Protein AF-A0A7X7JH40-F1 (afdb_monomer_lite)

Sequence (195 aa):
MSEQATVTATEQPGKPDRGHLIGRGGVWLAKASAVLVAIALGAFVLGWIIEKFWVILLPVVLAIVVSTVLWPPTRVMRKVGVPAAAAALLSLILFISIFAGVIALIVPAIVSQAPELANKATEGINQVQDWLKGPPINLQDEQIENGIDTIINKVQESASTIASGVFTGVSTAGSLLVTMGLVLVLTFFFIKDGP

Radius of gyration: 39.06 Å; chains: 1; bounding box: 133×43×78 Å

Structure (mmCIF, N/CA/C/O backbone):
data_AF-A0A7X7JH40-F1
#
_entry.id   AF-A0A7X7JH40-F1
#
loop_
_atom_site.group_PDB
_atom_site.id
_atom_site.type_symbol
_atom_site.label_atom_id
_atom_site.label_alt_id
_atom_site.label_comp_id
_atom_site.label_asym_id
_atom_site.label_entity_id
_atom_site.label_seq_id
_atom_site.pdbx_PDB_ins_code
_atom_site.Cartn_x
_atom_site.Cartn_y
_atom_site.Cartn_z
_atom_site.occupancy
_atom_site.B_iso_or_equiv
_atom_site.auth_seq_id
_atom_site.auth_comp_id
_atom_site.auth_asym_id
_atom_site.auth_atom_id
_atom_site.pdbx_PDB_model_num
ATOM 1 N N . MET A 1 1 ? 103.142 -31.925 19.120 1.00 47.97 1 MET A N 1
ATOM 2 C CA . MET A 1 1 ? 103.453 -30.771 19.993 1.00 47.97 1 MET A CA 1
ATOM 3 C C . MET A 1 1 ? 102.750 -29.582 19.356 1.00 47.97 1 MET A C 1
ATOM 5 O O . MET A 1 1 ? 103.060 -29.299 18.214 1.00 47.97 1 MET A O 1
ATOM 9 N N . SER A 1 2 ? 101.726 -28.948 19.908 1.00 47.72 2 SER A N 1
ATOM 10 C CA . SER A 1 2 ? 101.328 -28.826 21.306 1.00 47.72 2 SER A CA 1
ATOM 11 C C . SER A 1 2 ? 99.860 -28.412 21.331 1.00 47.72 2 SER A C 1
ATOM 13 O O . SER A 1 2 ? 99.454 -27.516 20.598 1.00 47.72 2 SER A O 1
ATOM 15 N N . GLU A 1 3 ? 99.096 -29.076 22.181 1.00 53.34 3 GLU A N 1
ATOM 16 C CA . GLU A 1 3 ? 97.779 -28.667 22.651 1.00 53.34 3 GLU A CA 1
ATOM 17 C C . GLU A 1 3 ? 97.886 -27.256 23.262 1.00 53.34 3 GLU A C 1
ATOM 19 O O . GLU A 1 3 ? 98.687 -27.039 24.173 1.00 53.34 3 GLU A O 1
ATOM 24 N N . GLN A 1 4 ? 97.124 -26.284 22.758 1.00 56.22 4 GLN A N 1
ATOM 25 C CA . GLN A 1 4 ? 96.866 -25.037 23.477 1.00 56.22 4 GLN A CA 1
ATOM 26 C C . GLN A 1 4 ? 95.360 -24.846 23.591 1.00 56.22 4 GLN A C 1
ATOM 28 O O . GLN A 1 4 ? 94.645 -24.702 22.602 1.00 56.22 4 GLN A O 1
ATOM 33 N N . ALA A 1 5 ? 94.917 -24.918 24.842 1.00 57.09 5 ALA A N 1
ATOM 34 C CA . ALA A 1 5 ? 93.550 -24.824 25.298 1.00 57.09 5 ALA A CA 1
ATOM 35 C C . ALA A 1 5 ? 92.867 -23.546 24.794 1.00 57.09 5 ALA A C 1
ATOM 37 O O . ALA A 1 5 ? 93.215 -22.429 25.180 1.00 57.09 5 ALA A O 1
ATOM 38 N N . THR A 1 6 ? 91.847 -23.726 23.962 1.00 55.38 6 THR A N 1
ATOM 39 C CA . THR A 1 6 ? 90.828 -22.722 23.679 1.00 55.38 6 THR A CA 1
ATOM 40 C C . THR A 1 6 ? 90.005 -22.507 24.944 1.00 55.38 6 THR A C 1
ATOM 42 O O . THR A 1 6 ? 89.150 -23.312 25.306 1.00 55.38 6 THR A O 1
ATOM 45 N N . VAL A 1 7 ? 90.280 -21.406 25.638 1.00 58.72 7 VAL A N 1
ATOM 46 C CA . VAL A 1 7 ? 89.425 -20.897 26.710 1.00 58.72 7 VAL A CA 1
ATOM 47 C C . VAL A 1 7 ? 88.087 -20.500 26.084 1.00 58.72 7 VAL A C 1
ATOM 49 O O . VAL A 1 7 ? 87.981 -19.505 25.372 1.00 58.72 7 VAL A O 1
ATOM 52 N N . THR A 1 8 ? 87.062 -21.311 26.329 1.00 54.81 8 THR A N 1
ATOM 53 C CA . THR A 1 8 ? 85.649 -21.009 26.082 1.00 54.81 8 THR A CA 1
ATOM 54 C C . THR A 1 8 ? 85.231 -19.776 26.883 1.00 54.81 8 THR A C 1
ATOM 56 O O . THR A 1 8 ? 84.957 -19.870 28.078 1.00 54.81 8 THR A O 1
ATOM 59 N N . ALA A 1 9 ? 85.150 -18.620 26.225 1.00 60.94 9 ALA A N 1
ATOM 60 C CA . ALA A 1 9 ? 84.328 -17.510 26.687 1.00 60.94 9 ALA A CA 1
ATOM 61 C C . ALA A 1 9 ? 82.924 -17.698 26.097 1.00 60.94 9 ALA A C 1
ATOM 63 O O . ALA A 1 9 ? 82.677 -17.422 24.926 1.00 60.94 9 ALA A O 1
ATOM 64 N N . THR A 1 10 ? 82.012 -18.239 26.898 1.00 52.44 10 THR A N 1
ATOM 65 C CA . THR A 1 10 ? 80.598 -18.371 26.541 1.00 52.44 10 THR A CA 1
ATOM 66 C C . THR A 1 10 ? 79.960 -16.978 26.541 1.00 52.44 10 THR A C 1
ATOM 68 O O . THR A 1 10 ? 79.543 -16.493 27.592 1.00 52.44 10 THR A O 1
ATOM 71 N N . GLU A 1 11 ? 79.887 -16.313 25.384 1.00 60.16 11 GLU A N 1
ATOM 72 C CA . GLU A 1 11 ? 78.983 -15.172 25.195 1.00 60.16 11 GLU A CA 1
ATOM 73 C C . GLU A 1 11 ? 77.546 -15.664 25.403 1.00 60.16 11 GLU A C 1
ATOM 75 O O . GLU A 1 11 ? 77.006 -16.450 24.622 1.00 60.16 11 GLU A O 1
ATOM 80 N N . GLN A 1 12 ? 76.931 -15.246 26.509 1.00 61.78 12 GLN A N 1
ATOM 81 C CA . GLN A 1 12 ? 75.523 -15.517 26.759 1.00 61.78 12 GLN A CA 1
ATOM 82 C C . GLN A 1 12 ? 74.682 -14.740 25.737 1.00 61.78 12 GLN A C 1
ATOM 84 O O . GLN A 1 12 ? 74.836 -13.520 25.640 1.00 61.78 12 GLN A O 1
ATOM 89 N N . PRO A 1 13 ? 73.769 -15.394 24.995 1.00 59.91 13 PRO A N 1
ATOM 90 C CA . PRO A 1 13 ? 72.930 -14.695 24.038 1.00 59.91 13 PRO A CA 1
ATOM 91 C C . PRO A 1 13 ? 72.020 -13.721 24.792 1.00 59.91 13 PRO A C 1
ATOM 93 O O . PRO A 1 13 ? 71.230 -14.117 25.655 1.00 59.91 13 PRO A O 1
ATOM 96 N N . GLY A 1 14 ? 72.164 -12.430 24.478 1.00 64.94 14 GLY A N 1
ATOM 97 C CA . GLY A 1 14 ? 71.354 -11.352 25.033 1.00 64.94 14 GLY A CA 1
ATOM 98 C C . GLY A 1 14 ? 69.865 -11.656 24.881 1.00 64.94 14 GLY A C 1
ATOM 99 O O . GLY A 1 14 ? 69.393 -12.030 23.806 1.00 64.94 14 GLY A O 1
ATOM 100 N N . LYS A 1 15 ? 69.128 -11.530 25.989 1.00 66.38 15 LYS A N 1
ATOM 101 C CA . LYS A 1 15 ? 67.681 -11.772 26.063 1.00 66.38 15 LYS A CA 1
ATOM 102 C C . LYS A 1 15 ? 66.970 -11.011 24.929 1.00 66.38 15 LYS A C 1
ATOM 104 O O . LYS A 1 15 ? 67.211 -9.812 24.801 1.00 66.38 15 LYS A O 1
ATOM 109 N N . PRO A 1 16 ? 66.078 -11.656 24.154 1.00 66.12 16 PRO A N 1
ATOM 110 C CA . PRO A 1 16 ? 65.343 -10.988 23.086 1.00 66.12 16 PRO A CA 1
ATOM 111 C C . PRO A 1 16 ? 64.615 -9.747 23.611 1.00 66.12 16 PRO A C 1
ATOM 113 O O . PRO A 1 16 ? 63.878 -9.830 24.601 1.00 66.12 16 PRO A O 1
ATOM 116 N N . ASP A 1 17 ? 64.838 -8.613 22.947 1.00 68.88 17 ASP A N 1
ATOM 117 C CA . ASP A 1 17 ? 64.231 -7.331 23.287 1.00 68.88 17 ASP A CA 1
ATOM 118 C C . ASP A 1 17 ? 62.706 -7.408 23.125 1.00 68.88 17 ASP A C 1
ATOM 120 O O . ASP A 1 17 ? 62.151 -7.602 22.038 1.00 68.88 17 ASP A O 1
ATOM 124 N N . ARG A 1 18 ? 62.018 -7.293 24.260 1.00 64.50 18 ARG A N 1
ATOM 125 C CA . ARG A 1 18 ? 60.566 -7.449 24.383 1.00 64.50 18 ARG A CA 1
ATOM 126 C C . ARG A 1 18 ? 59.810 -6.257 23.790 1.00 64.50 18 ARG A C 1
ATOM 128 O O . ARG A 1 18 ? 58.614 -6.385 23.521 1.00 64.50 18 ARG A O 1
ATOM 135 N N . GLY A 1 19 ? 60.492 -5.135 23.537 1.00 64.12 19 GLY A N 1
ATOM 136 C CA . GLY A 1 19 ? 59.897 -3.927 22.960 1.00 64.12 19 GLY A CA 1
ATOM 137 C C . GLY A 1 19 ? 59.370 -4.122 21.535 1.00 64.12 19 GLY A C 1
ATOM 138 O O . GLY A 1 19 ? 58.316 -3.591 21.182 1.00 64.12 19 GLY A O 1
ATOM 139 N N . HIS A 1 20 ? 60.025 -4.960 20.728 1.00 60.47 20 HIS A N 1
ATOM 140 C CA . HIS A 1 20 ? 59.620 -5.179 19.335 1.00 60.47 20 HIS A CA 1
ATOM 141 C C . HIS A 1 20 ? 58.367 -6.068 19.191 1.00 60.47 20 HIS A C 1
ATOM 143 O O . HIS A 1 20 ? 57.646 -5.988 18.193 1.00 60.47 20 HIS A O 1
ATOM 149 N N . LEU A 1 21 ? 58.057 -6.877 20.211 1.00 58.44 21 LEU A N 1
ATOM 150 C CA . LEU A 1 21 ? 56.870 -7.740 20.234 1.00 58.44 21 LEU A CA 1
ATOM 151 C C . LEU A 1 21 ? 55.579 -6.944 20.490 1.00 58.44 21 LEU A C 1
ATOM 153 O O . LEU A 1 21 ? 54.529 -7.299 19.958 1.00 58.44 21 LEU A O 1
ATOM 157 N N . ILE A 1 22 ? 55.660 -5.834 21.232 1.00 63.25 22 ILE A N 1
ATOM 158 C CA . ILE A 1 22 ? 54.499 -4.985 21.547 1.00 63.25 22 ILE A CA 1
ATOM 159 C C . ILE A 1 22 ? 54.113 -4.110 20.341 1.00 63.25 22 ILE A C 1
ATOM 161 O O . ILE A 1 22 ? 52.930 -3.972 20.027 1.00 63.25 22 ILE A O 1
ATOM 165 N N . GLY A 1 23 ? 55.094 -3.597 19.587 1.00 61.53 23 GLY A N 1
ATOM 166 C CA . GLY A 1 23 ? 54.837 -2.776 18.394 1.00 61.53 23 GLY A CA 1
ATOM 167 C C . GLY A 1 23 ? 54.145 -3.531 17.250 1.00 61.53 23 GLY A C 1
ATOM 168 O O . GLY A 1 23 ? 53.329 -2.961 16.525 1.00 61.53 23 GLY A O 1
ATOM 169 N N . ARG A 1 24 ? 54.410 -4.837 17.104 1.00 61.50 24 ARG A N 1
ATOM 170 C CA . ARG A 1 24 ? 53.847 -5.656 16.015 1.00 61.50 24 ARG A CA 1
ATOM 171 C C . ARG A 1 24 ? 52.365 -5.992 16.222 1.00 61.50 24 ARG A C 1
ATOM 173 O O . ARG A 1 24 ? 51.629 -6.100 15.242 1.00 61.50 24 ARG A O 1
ATOM 180 N N . GLY A 1 25 ? 51.918 -6.097 17.478 1.00 63.25 25 GLY A N 1
ATOM 181 C CA . GLY A 1 25 ? 50.509 -6.327 17.821 1.00 63.25 25 GLY A CA 1
ATOM 182 C C . GLY A 1 25 ? 49.605 -5.148 17.450 1.00 63.25 25 GLY A C 1
ATOM 183 O O . GLY A 1 25 ? 48.530 -5.349 16.885 1.00 63.25 25 GLY A O 1
ATOM 184 N N . GLY A 1 26 ? 50.071 -3.914 17.677 1.00 67.44 26 GLY A N 1
ATOM 185 C CA . GLY A 1 26 ? 49.312 -2.696 17.366 1.00 67.44 26 GLY A CA 1
ATOM 186 C C . GLY A 1 26 ? 49.047 -2.504 15.869 1.00 67.44 26 GLY A C 1
ATOM 187 O O . GLY A 1 26 ? 47.928 -2.187 15.471 1.00 67.44 26 GLY A O 1
ATOM 188 N N . VAL A 1 27 ? 50.043 -2.773 15.019 1.00 68.69 27 VAL A N 1
ATOM 189 C CA . VAL A 1 27 ? 49.896 -2.651 13.555 1.00 68.69 27 VAL A CA 1
ATOM 190 C C . VAL A 1 27 ? 48.980 -3.741 12.985 1.00 68.69 27 VAL A C 1
ATOM 192 O O . VAL A 1 27 ? 48.249 -3.498 12.024 1.00 68.69 27 VAL A O 1
ATOM 195 N N . TRP A 1 28 ? 48.965 -4.934 13.588 1.00 64.44 28 TRP A N 1
ATOM 196 C CA . TRP A 1 28 ? 48.064 -6.014 13.175 1.00 64.44 28 TRP A CA 1
ATOM 197 C C . TRP A 1 28 ? 46.603 -5.709 13.528 1.00 64.44 28 TRP A C 1
ATOM 199 O O . TRP A 1 28 ? 45.727 -5.879 12.682 1.00 64.44 28 TRP A O 1
ATOM 209 N N . LEU A 1 29 ? 46.353 -5.161 14.721 1.00 70.62 29 LEU A N 1
ATOM 210 C CA . LEU A 1 29 ? 45.034 -4.666 15.134 1.00 70.62 29 LEU A CA 1
ATOM 211 C C . LEU A 1 29 ? 44.543 -3.522 14.237 1.00 70.62 29 LEU A C 1
ATOM 213 O O . LEU A 1 29 ? 43.390 -3.540 13.814 1.00 70.62 29 LEU A O 1
ATOM 217 N N . ALA A 1 30 ? 45.419 -2.573 13.888 1.00 71.19 30 ALA A N 1
ATOM 218 C CA . ALA A 1 30 ? 45.085 -1.469 12.986 1.00 71.19 30 ALA A CA 1
ATOM 219 C C . ALA A 1 30 ? 44.757 -1.948 11.559 1.00 71.19 30 ALA A C 1
ATOM 221 O O . ALA A 1 30 ? 43.857 -1.425 10.904 1.00 71.19 30 ALA A O 1
ATOM 222 N N . LYS A 1 31 ? 45.460 -2.973 11.066 1.00 76.38 31 LYS A N 1
ATOM 223 C CA . LYS A 1 31 ? 45.170 -3.565 9.754 1.00 76.38 31 LYS A CA 1
ATOM 224 C C . LYS A 1 31 ? 43.879 -4.389 9.779 1.00 76.38 31 LYS A C 1
ATOM 226 O O . LYS A 1 31 ? 43.098 -4.315 8.834 1.00 76.38 31 LYS A O 1
ATOM 231 N N . ALA A 1 32 ? 43.635 -5.137 10.854 1.00 77.25 32 ALA A N 1
ATOM 232 C CA . ALA A 1 32 ? 42.398 -5.891 11.041 1.00 77.25 32 ALA A CA 1
ATOM 233 C C . ALA A 1 32 ? 41.176 -4.962 11.139 1.00 77.25 32 ALA A C 1
ATOM 235 O O . ALA A 1 32 ? 40.165 -5.221 10.487 1.00 77.25 32 ALA A O 1
ATOM 236 N N . SER A 1 33 ? 41.277 -3.847 11.871 1.00 77.88 33 SER A N 1
ATOM 237 C CA . SER A 1 33 ? 40.199 -2.856 11.949 1.00 77.88 33 SER A CA 1
ATOM 238 C C . SER A 1 33 ? 39.943 -2.179 10.600 1.00 77.88 33 SER A C 1
ATOM 240 O O . SER A 1 33 ? 38.787 -2.052 10.206 1.00 77.88 33 SER A O 1
ATOM 242 N N . ALA A 1 34 ? 40.986 -1.835 9.836 1.00 82.75 34 ALA A N 1
ATOM 243 C CA . ALA A 1 34 ? 40.832 -1.273 8.491 1.00 82.75 34 ALA A CA 1
ATOM 244 C C . ALA A 1 34 ? 40.121 -2.237 7.518 1.00 82.75 34 ALA A C 1
ATOM 246 O O . ALA A 1 34 ? 39.263 -1.811 6.746 1.00 82.75 34 ALA A O 1
ATOM 247 N N . VAL A 1 35 ? 40.430 -3.538 7.577 1.00 86.12 35 VAL A N 1
ATOM 248 C CA . VAL A 1 35 ? 39.752 -4.563 6.760 1.00 86.12 35 VAL A CA 1
ATOM 249 C C . VAL A 1 35 ? 38.286 -4.719 7.168 1.00 86.12 35 VAL A C 1
ATOM 251 O O . VAL A 1 35 ? 37.421 -4.768 6.296 1.00 86.12 35 VAL A O 1
ATOM 254 N N . LEU A 1 36 ? 37.982 -4.746 8.470 1.00 87.69 36 LEU A N 1
ATOM 255 C CA . LEU A 1 36 ? 36.598 -4.807 8.950 1.00 87.69 36 LEU A CA 1
ATOM 256 C C . LEU A 1 36 ? 35.789 -3.578 8.525 1.00 87.69 36 LEU A C 1
ATOM 258 O O . LEU A 1 36 ? 34.653 -3.729 8.085 1.00 87.69 36 LEU A O 1
ATOM 262 N N . VAL A 1 37 ? 36.377 -2.381 8.591 1.00 89.94 37 VAL A N 1
ATOM 263 C CA . VAL A 1 37 ? 35.734 -1.147 8.115 1.00 89.94 37 VAL A CA 1
ATOM 264 C C . VAL A 1 37 ? 35.481 -1.209 6.610 1.00 89.94 37 VAL A C 1
ATOM 266 O O . VAL A 1 37 ? 34.389 -0.856 6.175 1.00 89.94 37 VAL A O 1
ATOM 269 N N . ALA A 1 38 ? 36.431 -1.705 5.812 1.00 90.81 38 ALA A N 1
ATOM 270 C CA . ALA A 1 38 ? 36.246 -1.864 4.369 1.00 90.81 38 ALA A CA 1
ATOM 271 C C . ALA A 1 38 ? 35.134 -2.873 4.026 1.00 90.81 38 ALA A C 1
ATOM 273 O O . ALA A 1 38 ? 34.322 -2.610 3.139 1.00 90.81 38 ALA A O 1
ATOM 274 N N . ILE A 1 39 ? 35.054 -3.995 4.750 1.00 91.50 39 ILE A N 1
ATOM 275 C CA . ILE A 1 39 ? 33.971 -4.978 4.593 1.00 91.50 39 ILE A CA 1
ATOM 276 C C . ILE A 1 39 ? 32.630 -4.370 5.010 1.00 91.50 39 ILE A C 1
ATOM 278 O O . ILE A 1 39 ? 31.651 -4.530 4.288 1.00 91.50 39 ILE A O 1
ATOM 282 N N . ALA A 1 40 ? 32.576 -3.644 6.130 1.00 91.38 40 ALA A N 1
ATOM 283 C CA . ALA A 1 40 ? 31.363 -2.971 6.589 1.00 91.38 40 ALA A CA 1
ATOM 284 C C . ALA A 1 40 ? 30.879 -1.919 5.579 1.00 91.38 40 ALA A C 1
ATOM 286 O O . ALA A 1 40 ? 29.689 -1.862 5.284 1.00 91.38 40 ALA A O 1
ATOM 287 N N . LEU A 1 41 ? 31.795 -1.145 4.990 1.00 93.50 41 LEU A N 1
ATOM 288 C CA . LEU A 1 41 ? 31.499 -0.208 3.902 1.00 93.50 41 LEU A CA 1
ATOM 289 C C . LEU A 1 41 ? 30.971 -0.932 2.661 1.00 93.50 41 LEU A C 1
ATOM 291 O O . LEU A 1 41 ? 29.957 -0.524 2.101 1.00 93.50 41 LEU A O 1
ATOM 295 N N . GLY A 1 42 ? 31.617 -2.029 2.255 1.00 93.06 42 GLY A N 1
ATOM 296 C CA . GLY A 1 42 ? 31.157 -2.850 1.136 1.00 93.06 42 GLY A CA 1
ATOM 297 C C . GLY A 1 42 ? 29.758 -3.423 1.372 1.00 93.06 42 GLY A C 1
ATOM 298 O O . GLY A 1 42 ? 28.897 -3.318 0.501 1.00 93.06 42 GLY A O 1
ATOM 299 N N . ALA A 1 43 ? 29.505 -3.963 2.565 1.00 92.44 43 ALA A N 1
ATOM 300 C CA . ALA A 1 43 ? 28.202 -4.483 2.968 1.00 92.44 43 ALA A CA 1
ATOM 301 C C . ALA A 1 43 ? 27.136 -3.381 3.033 1.00 92.44 43 ALA A C 1
ATOM 303 O O . ALA A 1 43 ? 26.011 -3.604 2.595 1.00 92.44 43 ALA A O 1
ATOM 304 N N . PHE A 1 44 ? 27.488 -2.186 3.514 1.00 94.19 44 PHE A N 1
ATOM 305 C CA . PHE A 1 44 ? 26.593 -1.031 3.546 1.00 94.19 44 PHE A CA 1
ATOM 306 C C . PHE A 1 44 ? 26.189 -0.591 2.134 1.00 94.19 44 PHE A C 1
ATOM 308 O O . PHE A 1 44 ? 25.005 -0.405 1.863 1.00 94.19 44 PHE A O 1
ATOM 315 N N . VAL A 1 45 ? 27.150 -0.495 1.207 1.00 93.81 45 VAL A N 1
ATOM 316 C CA . VAL A 1 45 ? 26.873 -0.156 -0.199 1.00 93.81 45 VAL A CA 1
ATOM 317 C C . VAL A 1 45 ? 26.019 -1.236 -0.867 1.00 93.81 45 VAL A C 1
ATOM 319 O O . VAL A 1 45 ? 25.054 -0.905 -1.555 1.00 93.81 45 VAL A O 1
ATOM 322 N N . LEU A 1 46 ? 26.325 -2.520 -0.643 1.00 92.00 46 LEU A N 1
ATOM 323 C CA . LEU A 1 46 ? 25.504 -3.619 -1.159 1.00 92.00 46 LEU A CA 1
ATOM 324 C C . LEU A 1 46 ? 24.077 -3.561 -0.602 1.00 92.00 46 LEU A C 1
ATOM 326 O O . LEU A 1 46 ? 23.125 -3.679 -1.369 1.00 92.00 46 LEU A O 1
ATOM 330 N N . GLY A 1 47 ? 23.930 -3.353 0.709 1.00 90.81 47 GLY A N 1
ATOM 331 C CA . GLY A 1 47 ? 22.637 -3.216 1.375 1.00 90.81 47 GLY A CA 1
ATOM 332 C C . GLY A 1 47 ? 21.819 -2.072 0.784 1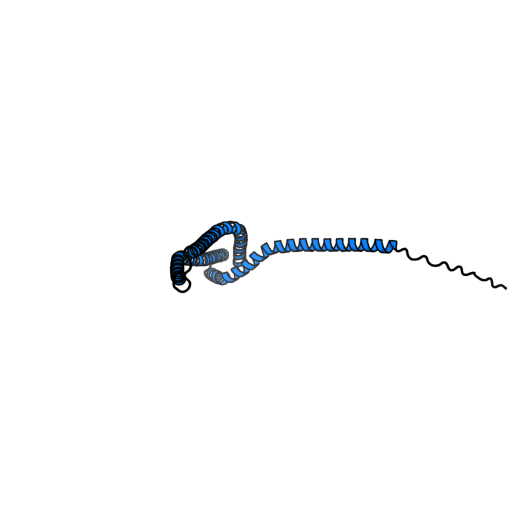.00 90.81 47 GLY A C 1
ATOM 333 O O . GLY A 1 47 ? 20.669 -2.274 0.407 1.00 90.81 47 GLY A O 1
ATOM 334 N N . TRP A 1 48 ? 22.446 -0.914 0.574 1.00 92.31 48 TRP A N 1
ATOM 335 C CA . TRP A 1 48 ? 21.803 0.249 -0.037 1.00 92.31 48 TRP A CA 1
ATOM 336 C C . TRP A 1 48 ? 21.326 -0.014 -1.477 1.00 92.31 48 TRP A C 1
ATOM 338 O O . TRP A 1 48 ? 20.226 0.390 -1.863 1.00 92.31 48 TRP A O 1
ATOM 348 N N . ILE A 1 49 ? 22.116 -0.742 -2.276 1.00 90.81 49 ILE A N 1
ATOM 349 C CA . ILE A 1 49 ? 21.723 -1.155 -3.634 1.00 90.81 49 ILE A CA 1
ATOM 350 C C . ILE A 1 49 ? 20.547 -2.136 -3.585 1.00 90.81 49 ILE A C 1
ATOM 352 O O . ILE A 1 49 ? 19.599 -1.989 -4.358 1.00 90.81 49 ILE A O 1
ATOM 356 N N . ILE A 1 50 ? 20.589 -3.120 -2.684 1.00 90.69 50 ILE A N 1
ATOM 357 C CA . ILE A 1 50 ? 19.532 -4.128 -2.522 1.00 90.69 50 ILE A CA 1
ATOM 358 C C . ILE A 1 50 ? 18.217 -3.467 -2.094 1.00 90.69 50 ILE A C 1
ATOM 360 O O . ILE A 1 50 ? 17.177 -3.749 -2.691 1.00 90.69 50 ILE A O 1
ATOM 364 N N . GLU A 1 51 ? 18.258 -2.544 -1.131 1.00 86.31 51 GLU A N 1
ATOM 365 C CA . GLU A 1 51 ? 17.093 -1.756 -0.712 1.00 86.31 51 GLU A CA 1
ATOM 366 C C . GLU A 1 51 ? 16.494 -0.984 -1.891 1.00 86.31 51 GLU A C 1
ATOM 368 O O . GLU A 1 51 ? 15.279 -1.009 -2.107 1.00 86.31 51 GLU A O 1
ATOM 373 N N . LYS A 1 52 ? 17.340 -0.353 -2.715 1.00 87.38 52 LYS A N 1
ATOM 374 C CA . LYS A 1 52 ? 16.870 0.371 -3.899 1.00 87.38 52 LYS A CA 1
ATOM 375 C C . LYS A 1 52 ? 16.286 -0.560 -4.963 1.00 87.38 52 LYS A C 1
ATOM 377 O O . LYS A 1 52 ? 15.303 -0.196 -5.609 1.00 87.38 52 LYS A O 1
ATOM 382 N N . PHE A 1 53 ? 16.857 -1.751 -5.135 1.00 89.75 53 PHE A N 1
ATOM 383 C CA . PHE A 1 53 ? 16.368 -2.758 -6.076 1.00 89.75 53 PHE A CA 1
ATOM 384 C C . PHE A 1 53 ? 14.996 -3.302 -5.661 1.00 89.75 53 PHE A C 1
ATOM 386 O O . PHE A 1 53 ? 14.137 -3.527 -6.517 1.00 89.75 53 PHE A O 1
ATOM 393 N N . TRP A 1 54 ? 14.747 -3.438 -4.354 1.00 87.25 54 TRP A N 1
ATOM 394 C CA . TRP A 1 54 ? 13.469 -3.914 -3.816 1.00 87.25 54 TRP A CA 1
ATOM 395 C C . TRP A 1 54 ? 12.283 -3.035 -4.232 1.00 87.25 54 TRP A C 1
ATOM 397 O O . TRP A 1 54 ? 11.202 -3.547 -4.527 1.00 87.25 54 TRP A O 1
ATOM 407 N N . VAL A 1 55 ? 12.509 -1.721 -4.350 1.00 85.75 55 VAL A N 1
ATOM 408 C CA . VAL A 1 55 ? 11.510 -0.742 -4.816 1.00 85.75 55 VAL A CA 1
ATOM 409 C C . VAL A 1 55 ? 11.025 -1.037 -6.243 1.00 85.75 55 VAL A C 1
ATOM 411 O O . VAL A 1 55 ? 9.888 -0.717 -6.574 1.00 85.75 55 VAL A O 1
ATOM 414 N N . ILE A 1 56 ? 11.853 -1.664 -7.087 1.00 88.12 56 ILE A N 1
ATOM 415 C CA . ILE A 1 56 ? 11.508 -2.040 -8.471 1.00 88.12 56 ILE A CA 1
ATOM 416 C C . ILE A 1 56 ? 11.026 -3.492 -8.538 1.00 88.12 56 ILE A C 1
ATOM 418 O O . ILE A 1 56 ? 10.084 -3.807 -9.263 1.00 88.12 56 ILE A O 1
ATOM 422 N N . LEU A 1 57 ? 11.647 -4.384 -7.768 1.00 91.69 57 LEU A N 1
ATOM 423 C CA . LEU A 1 57 ? 11.308 -5.803 -7.764 1.00 91.69 57 LEU A CA 1
ATOM 424 C C . LEU A 1 57 ? 9.861 -6.040 -7.308 1.00 91.69 57 LEU A C 1
ATOM 426 O O . LEU A 1 57 ? 9.138 -6.819 -7.928 1.00 91.69 57 LEU A O 1
ATOM 430 N N . LEU A 1 58 ? 9.424 -5.332 -6.263 1.00 92.44 58 LEU A N 1
ATOM 431 C CA . LEU A 1 58 ? 8.079 -5.452 -5.704 1.00 92.44 58 LEU A CA 1
ATOM 432 C C . LEU A 1 58 ? 6.969 -5.152 -6.736 1.00 92.44 58 LEU A C 1
ATOM 434 O O . LEU A 1 58 ? 6.115 -6.021 -6.935 1.00 92.44 58 LEU A O 1
ATOM 438 N N . PRO A 1 59 ? 6.955 -3.999 -7.440 1.00 90.56 59 PRO A N 1
ATOM 439 C CA . PRO A 1 59 ? 5.933 -3.730 -8.447 1.00 90.56 59 PRO A CA 1
ATOM 440 C C . PRO A 1 59 ? 6.008 -4.678 -9.651 1.00 90.56 59 PRO A C 1
ATOM 442 O O . PRO A 1 59 ? 4.967 -5.011 -10.212 1.00 90.56 59 PRO A O 1
ATOM 445 N N . VAL A 1 60 ? 7.195 -5.164 -10.029 1.00 92.88 60 VAL A N 1
ATOM 446 C CA . VAL A 1 60 ? 7.341 -6.155 -11.112 1.00 92.88 60 VAL A CA 1
ATOM 447 C C . VAL A 1 60 ? 6.675 -7.479 -10.741 1.00 92.88 60 VAL A C 1
ATOM 449 O O . VAL A 1 60 ? 5.876 -8.001 -11.518 1.00 92.88 60 VAL A O 1
ATOM 452 N N . VAL A 1 61 ? 6.954 -8.007 -9.547 1.00 92.94 61 VAL A N 1
ATOM 453 C CA . VAL A 1 61 ? 6.338 -9.255 -9.068 1.00 92.94 61 VAL A CA 1
ATOM 454 C C . VAL A 1 61 ? 4.820 -9.101 -8.970 1.00 92.94 61 VAL A C 1
ATOM 456 O O . VAL A 1 61 ? 4.085 -9.961 -9.457 1.00 92.94 61 VAL A O 1
ATOM 459 N N . LEU A 1 62 ? 4.337 -7.984 -8.415 1.00 93.00 62 LEU A N 1
ATOM 460 C CA . LEU A 1 62 ? 2.902 -7.700 -8.353 1.00 93.00 62 LEU A CA 1
ATOM 461 C C . LEU A 1 62 ? 2.267 -7.627 -9.744 1.00 93.00 62 LEU A C 1
ATOM 463 O O . LEU A 1 62 ? 1.203 -8.205 -9.952 1.00 93.00 62 LEU A O 1
ATOM 467 N N . ALA A 1 63 ? 2.919 -6.974 -10.706 1.00 91.50 63 ALA A N 1
ATOM 468 C CA . ALA A 1 63 ? 2.411 -6.881 -12.069 1.00 91.50 63 ALA A CA 1
ATOM 469 C C . ALA A 1 63 ? 2.272 -8.256 -12.735 1.00 91.50 63 ALA A C 1
ATOM 471 O O . ALA A 1 63 ? 1.287 -8.503 -13.426 1.00 91.50 63 ALA A O 1
ATOM 472 N N . ILE A 1 64 ? 3.205 -9.181 -12.490 1.00 90.69 64 ILE A N 1
ATOM 473 C CA . ILE A 1 64 ? 3.113 -10.563 -12.989 1.00 90.69 64 ILE A CA 1
ATOM 474 C C . ILE A 1 64 ? 1.907 -11.282 -12.371 1.00 90.69 64 ILE A C 1
ATOM 476 O O . ILE A 1 64 ? 1.143 -11.936 -13.087 1.00 90.69 64 ILE A O 1
ATOM 480 N N . VAL A 1 65 ? 1.701 -11.141 -11.059 1.00 92.38 65 VAL A N 1
ATOM 481 C CA . VAL A 1 65 ? 0.560 -11.753 -10.358 1.00 92.38 65 VAL A CA 1
ATOM 482 C C . VAL A 1 65 ? -0.761 -11.220 -10.915 1.00 92.38 65 VAL A C 1
ATOM 484 O O . VAL A 1 65 ? -1.627 -12.005 -11.303 1.00 92.38 65 VAL A O 1
ATOM 487 N N . VAL A 1 66 ? -0.901 -9.897 -11.029 1.00 88.25 66 VAL A N 1
ATOM 488 C CA . VAL A 1 66 ? -2.111 -9.264 -11.574 1.00 88.25 66 VAL A CA 1
ATOM 489 C C . VAL A 1 66 ? -2.316 -9.668 -13.035 1.00 88.25 66 VAL A C 1
ATOM 491 O O . VAL A 1 66 ? -3.411 -10.085 -13.405 1.00 88.25 66 VAL A O 1
ATOM 494 N N . SER A 1 67 ? -1.264 -9.641 -13.856 1.00 87.50 67 SER A N 1
ATOM 495 C CA . SER A 1 67 ? -1.310 -10.095 -15.252 1.00 87.50 67 SER A CA 1
ATOM 496 C C . SER A 1 67 ? -1.806 -11.539 -15.373 1.00 87.50 67 SER A C 1
ATOM 498 O O . SER A 1 67 ? -2.604 -11.848 -16.258 1.00 87.50 67 SER A O 1
ATOM 500 N N . THR A 1 68 ? -1.388 -12.419 -14.462 1.00 87.94 68 THR A N 1
ATOM 501 C CA . THR A 1 68 ? -1.829 -13.822 -14.434 1.00 87.94 68 THR A CA 1
ATOM 502 C C . THR A 1 68 ? -3.326 -13.934 -14.131 1.00 87.94 68 THR A C 1
ATOM 504 O O . THR A 1 68 ? -4.034 -14.703 -14.780 1.00 87.94 68 THR A O 1
ATOM 507 N N . VAL A 1 69 ? -3.837 -13.126 -13.198 1.00 87.19 69 VAL A N 1
ATOM 508 C CA . VAL A 1 69 ? -5.269 -13.079 -12.848 1.00 87.19 69 VAL A CA 1
ATOM 509 C C . VAL A 1 69 ? -6.118 -12.470 -13.970 1.00 87.19 69 VAL A C 1
ATOM 511 O O . VAL A 1 69 ? -7.253 -12.894 -14.180 1.00 87.19 69 VAL A O 1
ATOM 514 N N . LEU A 1 70 ? -5.582 -11.506 -14.722 1.00 85.19 70 LEU A N 1
ATOM 515 C CA . LEU A 1 70 ? -6.276 -10.849 -15.838 1.00 85.19 70 LEU A CA 1
ATOM 516 C C . LEU A 1 70 ? -6.195 -11.635 -17.157 1.00 85.19 70 LEU A C 1
ATOM 518 O O . LEU A 1 70 ? -6.851 -11.272 -18.138 1.00 85.19 70 LEU A O 1
ATOM 522 N N . TRP A 1 71 ? -5.438 -12.728 -17.214 1.00 83.38 71 TRP A N 1
ATOM 523 C CA . TRP A 1 71 ? -5.299 -13.523 -18.433 1.00 83.38 71 TRP A CA 1
ATOM 524 C C . TRP A 1 71 ? -6.623 -14.133 -18.951 1.00 83.38 71 TRP A C 1
ATOM 526 O O . TRP A 1 71 ? -6.881 -14.054 -20.153 1.00 83.38 71 TRP A O 1
ATOM 536 N N . PRO A 1 72 ? -7.529 -14.682 -18.114 1.00 84.06 72 PRO A N 1
ATOM 537 C CA . PRO A 1 72 ? -8.823 -15.179 -18.585 1.00 84.06 72 PRO A CA 1
ATOM 538 C C . PRO A 1 72 ? -9.722 -14.111 -19.246 1.00 84.06 72 PRO A C 1
ATOM 540 O O . PRO A 1 72 ? -10.143 -14.346 -20.384 1.00 84.06 72 PRO A O 1
ATOM 543 N N . PRO A 1 73 ? -10.017 -12.944 -18.623 1.00 81.94 73 PRO A N 1
ATOM 544 C CA . PRO A 1 73 ? -10.867 -11.927 -19.248 1.00 81.94 73 PRO A CA 1
ATOM 545 C C . PRO A 1 73 ? -10.227 -11.340 -20.513 1.00 81.94 73 PRO A C 1
ATOM 547 O O . PRO A 1 73 ? -10.896 -11.233 -21.544 1.00 81.94 73 PRO A O 1
ATOM 550 N N . THR A 1 74 ? -8.917 -11.067 -20.493 1.00 82.44 74 THR A N 1
ATOM 551 C CA . THR A 1 74 ? -8.187 -10.572 -21.677 1.00 82.44 74 THR A CA 1
ATOM 552 C C . THR A 1 74 ? -8.220 -11.578 -22.828 1.00 82.44 74 THR A C 1
ATOM 554 O O . THR A 1 74 ? -8.417 -11.191 -23.984 1.00 82.44 74 THR A O 1
ATOM 557 N N . ARG A 1 75 ? -8.104 -12.881 -22.536 1.00 83.06 75 ARG A N 1
ATOM 558 C CA . ARG A 1 75 ? -8.210 -13.956 -23.530 1.00 83.06 75 ARG A CA 1
ATOM 559 C C . ARG A 1 75 ? -9.597 -14.026 -24.161 1.00 83.06 75 ARG A C 1
ATOM 561 O O . ARG A 1 75 ? -9.687 -14.257 -25.366 1.00 83.06 75 ARG A O 1
ATOM 568 N N . VAL A 1 76 ? -10.667 -13.837 -23.389 1.00 83.75 76 VAL A N 1
ATOM 569 C CA . VAL A 1 76 ? -12.035 -13.784 -23.935 1.00 83.75 76 VAL A CA 1
ATOM 570 C C . VAL A 1 76 ? -12.177 -12.601 -24.895 1.00 83.75 76 VAL A C 1
ATOM 572 O O . VAL A 1 76 ? -12.675 -12.783 -26.000 1.00 83.75 76 VAL A O 1
ATOM 575 N N . MET A 1 77 ? -11.652 -11.425 -24.544 1.00 82.31 77 MET A N 1
ATOM 576 C CA . MET A 1 77 ? -11.707 -10.246 -25.421 1.00 82.31 77 MET A CA 1
ATOM 577 C C . MET A 1 77 ? -10.860 -10.411 -26.691 1.00 82.31 77 MET A C 1
ATOM 579 O O . MET A 1 77 ? -11.319 -10.066 -27.780 1.00 82.31 77 MET A O 1
ATOM 583 N N . ARG A 1 78 ? -9.662 -11.007 -26.587 1.00 82.19 78 ARG A N 1
ATOM 584 C CA . ARG A 1 78 ? -8.831 -11.346 -27.759 1.00 82.19 78 ARG A CA 1
ATOM 585 C C . ARG A 1 78 ? -9.549 -12.322 -28.702 1.00 82.19 78 ARG A C 1
ATOM 587 O O . ARG A 1 78 ? -9.460 -12.157 -29.914 1.00 82.19 78 ARG A O 1
ATOM 594 N N . LYS A 1 79 ? -10.311 -13.295 -28.179 1.00 83.25 79 LYS A N 1
ATOM 595 C CA . LYS A 1 79 ? -11.124 -14.216 -29.005 1.00 83.25 79 LYS A CA 1
ATOM 596 C C . LYS A 1 79 ? -12.233 -13.508 -29.790 1.00 83.25 79 LYS A C 1
ATOM 598 O O . LYS A 1 79 ? -12.612 -13.990 -30.849 1.00 83.25 79 LYS A O 1
ATOM 603 N N . VAL A 1 80 ? -12.735 -12.382 -29.287 1.00 84.25 80 VAL A N 1
ATOM 604 C CA . VAL A 1 80 ? -13.765 -11.558 -29.946 1.00 84.25 80 VAL A CA 1
ATOM 605 C C . VAL A 1 80 ? -13.148 -10.612 -30.999 1.00 84.25 80 VAL A C 1
ATOM 607 O O . VAL A 1 80 ? -13.861 -9.871 -31.664 1.00 84.25 80 VAL A O 1
ATOM 610 N N . GLY A 1 81 ? -11.825 -10.658 -31.205 1.00 80.69 81 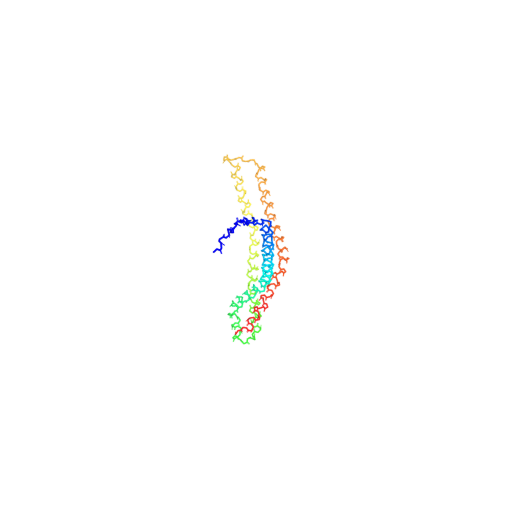GLY A N 1
ATOM 611 C CA . GLY A 1 81 ? -11.121 -9.870 -32.224 1.00 80.69 81 GLY A CA 1
ATOM 612 C C . GLY A 1 81 ? -10.626 -8.504 -31.739 1.00 80.69 81 GLY A C 1
ATOM 613 O O . GLY A 1 81 ? -10.194 -7.686 -32.548 1.00 80.69 81 GLY A O 1
ATOM 614 N N . VAL A 1 82 ? -10.666 -8.238 -30.429 1.00 83.12 82 VAL A N 1
ATOM 615 C CA . VAL A 1 82 ? -10.160 -6.983 -29.858 1.00 83.12 82 VAL A CA 1
ATOM 616 C C . VAL A 1 82 ? -8.622 -6.952 -29.938 1.00 83.12 82 VAL A C 1
ATOM 618 O O . VAL A 1 82 ? -7.979 -7.916 -29.507 1.00 83.12 82 VAL A O 1
ATOM 621 N N . PRO A 1 83 ? -8.001 -5.856 -30.425 1.00 82.69 83 PRO A N 1
ATOM 622 C CA . PRO A 1 83 ? -6.547 -5.703 -30.441 1.00 82.69 83 PRO A CA 1
ATOM 623 C C . PRO A 1 83 ? -5.936 -5.885 -29.047 1.00 82.69 83 PRO A C 1
ATOM 625 O O . PRO A 1 83 ? -6.504 -5.427 -28.054 1.00 82.69 83 PRO A O 1
ATOM 628 N N . ALA A 1 84 ? -4.749 -6.494 -28.966 1.00 77.56 84 ALA A N 1
ATOM 629 C CA . ALA A 1 84 ? -4.098 -6.856 -27.701 1.00 77.56 84 ALA A CA 1
ATOM 630 C C . ALA A 1 84 ? -4.021 -5.699 -26.685 1.00 77.56 84 ALA A C 1
ATOM 632 O O . ALA A 1 84 ? -4.323 -5.887 -25.509 1.00 77.56 84 ALA A O 1
ATOM 633 N N . ALA A 1 85 ? -3.700 -4.487 -27.151 1.00 79.75 85 ALA A N 1
ATOM 634 C CA . ALA A 1 85 ? -3.639 -3.296 -26.304 1.00 79.75 85 ALA A CA 1
ATOM 635 C C . ALA A 1 85 ? -5.016 -2.886 -25.745 1.00 79.75 85 ALA A C 1
ATOM 637 O O . ALA A 1 85 ? -5.131 -2.539 -24.572 1.00 79.75 85 ALA A O 1
ATOM 638 N N . ALA A 1 86 ? -6.077 -2.956 -26.552 1.00 82.62 86 ALA A N 1
ATOM 639 C CA . ALA A 1 86 ? -7.424 -2.606 -26.104 1.00 82.62 86 ALA A CA 1
ATOM 640 C C . ALA A 1 86 ? -7.985 -3.655 -25.129 1.00 82.62 86 ALA A C 1
ATOM 642 O O . ALA A 1 86 ? -8.587 -3.292 -24.120 1.00 82.62 86 ALA A O 1
ATOM 643 N N . ALA A 1 87 ? -7.724 -4.943 -25.375 1.00 83.06 87 ALA A N 1
ATOM 644 C CA . ALA A 1 87 ? -8.117 -6.026 -24.472 1.00 83.06 87 ALA A CA 1
ATOM 645 C C . ALA A 1 87 ? -7.437 -5.903 -23.096 1.00 83.06 87 ALA A C 1
ATOM 647 O O . ALA A 1 87 ? -8.088 -6.098 -22.066 1.00 83.06 87 ALA A O 1
ATOM 648 N N . ALA A 1 88 ? -6.148 -5.539 -23.077 1.00 84.31 88 ALA A N 1
ATOM 649 C CA . ALA A 1 88 ? -5.387 -5.309 -21.851 1.00 84.31 88 ALA A CA 1
ATOM 650 C C . ALA A 1 88 ? -5.945 -4.134 -21.036 1.00 84.31 88 ALA A C 1
ATOM 652 O O . ALA A 1 88 ? -6.244 -4.300 -19.854 1.00 84.31 88 ALA A O 1
ATOM 653 N N . LEU A 1 89 ? -6.146 -2.972 -21.672 1.00 85.62 89 LEU A N 1
ATOM 654 C CA . LEU A 1 89 ? -6.706 -1.790 -21.007 1.00 85.62 89 LEU A CA 1
ATOM 655 C C . LEU A 1 89 ? -8.107 -2.047 -20.460 1.00 85.62 89 LEU A C 1
ATOM 657 O O . LEU A 1 89 ? -8.378 -1.729 -19.306 1.00 85.62 89 LEU A O 1
ATOM 661 N N . LEU A 1 90 ? -8.989 -2.646 -21.262 1.00 87.06 90 LEU A N 1
ATOM 662 C CA . LEU A 1 90 ? -10.360 -2.910 -20.832 1.00 87.06 90 LEU A CA 1
ATOM 663 C C . LEU A 1 90 ? -10.413 -3.890 -19.662 1.00 87.06 90 LEU A C 1
ATOM 665 O O . LEU A 1 90 ? -11.186 -3.678 -18.736 1.00 87.06 90 LEU A O 1
ATOM 669 N N . SER A 1 91 ? -9.569 -4.921 -19.662 1.00 87.25 91 SER A N 1
ATOM 670 C CA . SER A 1 91 ? -9.516 -5.874 -18.548 1.00 87.25 91 SER A CA 1
ATOM 671 C C . SER A 1 91 ? -8.959 -5.241 -17.275 1.00 87.25 91 SER A C 1
ATOM 673 O O . SER A 1 91 ? -9.443 -5.538 -16.184 1.00 87.25 91 SER A O 1
ATOM 675 N N . LEU A 1 92 ? -7.983 -4.338 -17.408 1.00 88.56 92 LEU A N 1
ATOM 676 C CA . LEU A 1 92 ? -7.439 -3.575 -16.288 1.00 88.56 92 LEU A CA 1
ATOM 677 C C . LEU A 1 92 ? -8.492 -2.648 -15.676 1.00 88.56 92 LEU A C 1
ATOM 679 O O . LEU A 1 92 ? -8.688 -2.651 -14.462 1.00 88.56 92 LEU A O 1
ATOM 683 N N . ILE A 1 93 ? -9.205 -1.902 -16.521 1.00 90.75 93 ILE A N 1
ATOM 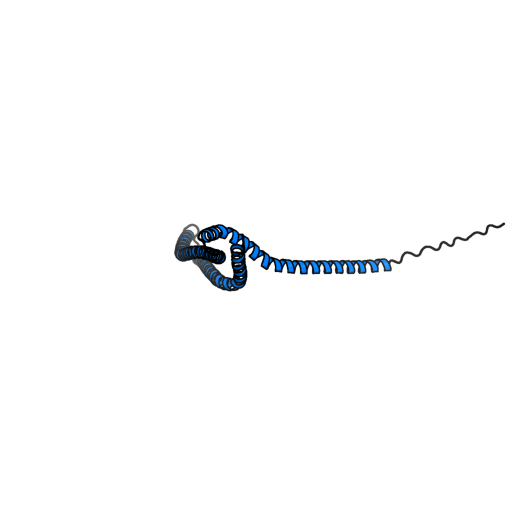684 C CA . ILE A 1 93 ? -10.295 -1.022 -16.092 1.00 90.75 93 ILE A CA 1
ATOM 685 C C . ILE A 1 93 ? -11.401 -1.847 -15.436 1.00 90.75 93 ILE A C 1
ATOM 687 O O . ILE A 1 93 ? -11.829 -1.510 -14.340 1.00 90.75 93 ILE A O 1
ATOM 691 N N . LEU A 1 94 ? -11.814 -2.957 -16.052 1.00 90.00 94 LEU A N 1
ATOM 692 C CA . LEU A 1 94 ? -12.842 -3.843 -15.510 1.00 90.00 94 LEU A CA 1
ATOM 693 C C . LEU A 1 94 ? -12.461 -4.365 -14.120 1.00 90.00 94 LEU A C 1
ATOM 695 O O . LEU A 1 94 ? -13.287 -4.336 -13.211 1.00 90.00 94 LEU A O 1
ATOM 699 N N . PHE A 1 95 ? -11.214 -4.800 -13.939 1.00 88.50 95 PHE A N 1
ATOM 700 C CA . PHE A 1 95 ? -10.718 -5.268 -12.648 1.00 88.50 95 PHE A CA 1
ATOM 701 C C . PHE A 1 95 ? -10.793 -4.173 -11.575 1.00 88.50 95 PHE A C 1
ATOM 703 O O . PHE A 1 95 ? -11.346 -4.405 -10.498 1.00 88.50 95 PHE A O 1
ATOM 710 N N . ILE A 1 96 ? -10.304 -2.967 -11.886 1.00 90.56 96 ILE A N 1
ATOM 711 C CA . ILE A 1 96 ? -10.348 -1.826 -10.962 1.00 90.56 96 ILE A CA 1
ATOM 712 C C . ILE A 1 96 ? -11.796 -1.436 -10.656 1.00 90.56 96 ILE A C 1
ATOM 714 O O . ILE A 1 96 ? -12.134 -1.223 -9.496 1.00 90.56 96 ILE A O 1
ATOM 718 N N . SER A 1 97 ? -12.663 -1.372 -11.667 1.00 93.06 97 SER A N 1
ATOM 719 C CA . SER A 1 97 ? -14.072 -1.012 -11.504 1.00 93.06 97 SER A CA 1
ATOM 720 C C . SER A 1 97 ? -14.832 -2.018 -10.648 1.00 93.06 97 SER A C 1
ATOM 722 O O . SER A 1 97 ? -15.610 -1.603 -9.795 1.00 93.06 97 SER A O 1
ATOM 724 N N . ILE A 1 98 ? -14.599 -3.322 -10.829 1.00 92.94 98 ILE A N 1
ATOM 725 C CA . ILE A 1 98 ? -15.212 -4.355 -9.984 1.00 92.94 98 ILE A CA 1
ATOM 726 C C . ILE A 1 98 ? -14.721 -4.201 -8.546 1.00 92.94 98 ILE A C 1
ATOM 728 O O . ILE A 1 98 ? -15.533 -4.160 -7.625 1.00 92.94 98 ILE A O 1
ATOM 732 N N . PHE A 1 99 ? -13.411 -4.072 -8.343 1.00 89.81 99 PHE A N 1
ATOM 733 C CA . PHE A 1 99 ? -12.833 -3.958 -7.007 1.00 89.81 99 PHE A CA 1
ATOM 734 C C . PHE A 1 99 ? -13.317 -2.701 -6.268 1.00 89.81 99 PHE A C 1
ATOM 736 O O . PHE A 1 99 ? -13.830 -2.787 -5.152 1.00 89.81 99 PHE A O 1
ATOM 743 N N . ALA A 1 100 ? -13.219 -1.538 -6.915 1.00 92.12 100 ALA A N 1
ATOM 744 C CA . ALA A 1 100 ? -13.706 -0.275 -6.374 1.00 92.12 100 ALA A CA 1
ATOM 745 C C . ALA A 1 100 ? -15.225 -0.304 -6.162 1.00 92.12 100 ALA A C 1
ATOM 747 O O . ALA A 1 100 ? -15.702 0.194 -5.148 1.00 92.12 100 ALA A O 1
ATOM 748 N N . GLY A 1 101 ? -15.974 -0.931 -7.073 1.00 95.38 101 GLY A N 1
ATOM 749 C CA . GLY A 1 101 ? -17.418 -1.116 -6.957 1.00 95.38 101 GLY A CA 1
ATOM 750 C C . GLY A 1 101 ? -17.801 -1.941 -5.731 1.00 95.38 101 GLY A C 1
ATOM 751 O O . GLY A 1 101 ? -18.670 -1.529 -4.971 1.00 95.38 101 GLY A O 1
ATOM 752 N N . VAL A 1 102 ? -17.114 -3.058 -5.475 1.00 96.25 102 VAL A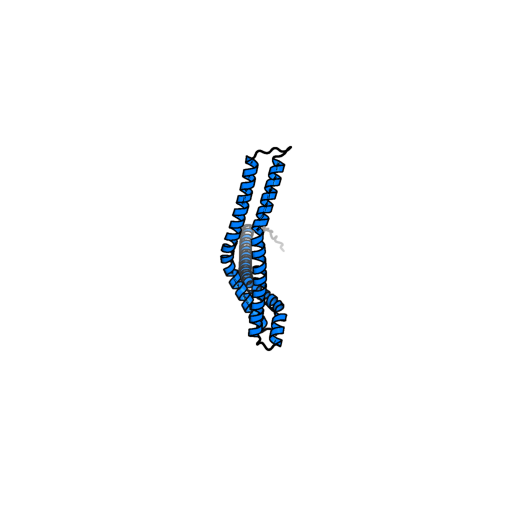 N 1
ATOM 753 C CA . VAL A 1 102 ? -17.348 -3.885 -4.278 1.00 96.25 102 VAL A CA 1
ATOM 754 C C . VAL A 1 102 ? -17.110 -3.076 -3.001 1.00 96.25 102 VAL A C 1
ATOM 756 O O . VAL A 1 102 ? -17.962 -3.073 -2.113 1.00 96.25 102 VAL A O 1
ATOM 759 N N . ILE A 1 103 ? -16.002 -2.334 -2.920 1.00 93.19 103 ILE A N 1
ATOM 760 C CA . ILE A 1 103 ? -15.712 -1.471 -1.762 1.00 93.19 103 ILE A CA 1
ATOM 761 C C . ILE A 1 103 ? -16.778 -0.379 -1.618 1.00 93.19 103 ILE A C 1
ATOM 763 O O . ILE A 1 103 ? -17.289 -0.161 -0.520 1.00 93.19 103 ILE A O 1
ATOM 767 N N . ALA A 1 104 ? -17.150 0.274 -2.719 1.00 94.50 104 ALA A N 1
ATOM 768 C CA . ALA A 1 104 ? -18.155 1.331 -2.738 1.00 94.50 104 ALA A CA 1
ATOM 769 C C . ALA A 1 104 ? -19.554 0.839 -2.342 1.00 94.50 104 ALA A C 1
ATOM 771 O O . ALA A 1 104 ? -20.353 1.639 -1.871 1.00 94.50 104 ALA A O 1
ATOM 772 N N . LEU A 1 105 ? -19.855 -0.453 -2.495 1.00 95.69 105 LEU A N 1
ATOM 773 C CA . LEU A 1 105 ? -21.102 -1.050 -2.014 1.00 95.69 105 LEU A CA 1
ATOM 774 C C . LEU A 1 105 ? -21.030 -1.427 -0.527 1.00 95.69 105 LEU A C 1
ATOM 776 O O . LEU A 1 105 ? -21.997 -1.227 0.206 1.00 95.69 105 LEU A O 1
ATOM 780 N N . ILE A 1 106 ? -19.889 -1.947 -0.065 1.00 95.75 106 ILE A N 1
ATOM 781 C CA . ILE A 1 106 ? -19.720 -2.417 1.318 1.00 95.75 106 ILE A CA 1
ATOM 782 C C . ILE A 1 106 ? -19.594 -1.249 2.303 1.00 95.75 106 ILE A C 1
ATOM 784 O O . ILE A 1 106 ? -20.243 -1.253 3.349 1.00 95.75 106 ILE A O 1
ATOM 788 N N . VAL A 1 107 ? -18.768 -0.245 1.994 1.00 92.44 107 VAL A N 1
ATOM 789 C CA . VAL A 1 107 ? -18.444 0.836 2.941 1.00 92.44 107 VAL A CA 1
ATOM 790 C C . VAL A 1 107 ? -19.690 1.617 3.384 1.00 92.44 107 VAL A C 1
ATOM 792 O O . VAL A 1 107 ? -19.891 1.744 4.593 1.00 92.44 107 VAL A O 1
ATOM 795 N N . PRO A 1 108 ? -20.581 2.086 2.486 1.00 91.69 108 PRO A N 1
ATOM 796 C CA . PRO A 1 108 ? -21.793 2.792 2.899 1.00 91.69 108 PRO A CA 1
ATOM 797 C C . PRO A 1 108 ? -22.744 1.914 3.711 1.00 91.69 108 PRO A C 1
ATOM 799 O O . PRO A 1 108 ? -23.399 2.412 4.625 1.00 91.69 108 PRO A O 1
ATOM 802 N N . ALA A 1 109 ? -22.807 0.610 3.419 1.00 90.62 109 ALA A N 1
ATOM 803 C CA . ALA A 1 109 ? -23.622 -0.323 4.190 1.00 90.62 109 ALA A CA 1
ATOM 804 C C . ALA A 1 109 ? -23.139 -0.407 5.646 1.00 90.62 109 ALA A C 1
ATOM 806 O O . ALA A 1 109 ? -23.960 -0.399 6.557 1.00 90.62 109 ALA A O 1
ATOM 807 N N . ILE A 1 110 ? -21.824 -0.420 5.882 1.00 89.88 110 ILE A N 1
ATOM 808 C CA . ILE A 1 110 ? -21.258 -0.398 7.240 1.00 89.88 110 ILE A CA 1
ATOM 809 C C . ILE A 1 110 ? -21.514 0.959 7.910 1.00 89.88 110 ILE A C 1
ATOM 811 O O . ILE A 1 110 ? -21.975 1.011 9.048 1.00 89.88 110 ILE A O 1
ATOM 815 N N . VAL A 1 111 ? -21.255 2.063 7.202 1.00 89.38 111 VAL A N 1
ATOM 816 C CA . VAL A 1 111 ? -21.390 3.423 7.755 1.00 89.38 111 VAL A CA 1
ATOM 817 C C . VAL A 1 111 ? -22.840 3.750 8.120 1.00 89.38 111 VAL A C 1
ATOM 819 O O . VAL A 1 111 ? -23.082 4.348 9.162 1.00 89.38 111 VAL A O 1
ATOM 822 N N . SER A 1 112 ? -23.809 3.335 7.304 1.00 90.56 112 SER A N 1
ATOM 823 C CA . SER A 1 112 ? -25.237 3.557 7.579 1.00 90.56 112 SER A CA 1
ATOM 824 C C . SER A 1 112 ? -25.763 2.741 8.763 1.00 90.56 112 SER A C 1
ATOM 826 O O . SER A 1 112 ? -26.700 3.179 9.424 1.00 90.56 112 SER A O 1
ATOM 828 N N . GLN A 1 113 ? -25.144 1.598 9.068 1.00 89.12 113 GLN A N 1
ATOM 829 C CA . GLN A 1 113 ? -25.500 0.752 10.212 1.00 89.12 113 GLN A CA 1
ATOM 830 C C . GLN A 1 113 ? -24.774 1.152 11.506 1.00 89.12 113 GLN A C 1
ATOM 832 O O . GLN A 1 113 ? -25.239 0.826 12.598 1.00 89.12 113 GLN A O 1
ATOM 837 N N . ALA A 1 114 ? -23.658 1.883 11.414 1.00 87.69 114 ALA A N 1
ATOM 838 C CA . ALA A 1 114 ? -22.870 2.289 12.578 1.00 87.69 114 ALA A CA 1
ATOM 839 C C . ALA A 1 114 ? -23.679 3.053 13.655 1.00 87.69 114 ALA A C 1
ATOM 841 O O . ALA A 1 114 ? -23.506 2.733 14.833 1.00 87.69 114 ALA A O 1
ATOM 842 N N . PRO A 1 115 ? -24.596 3.989 13.319 1.00 86.75 115 PRO A N 1
ATOM 843 C CA . PRO A 1 115 ? -25.431 4.659 14.317 1.00 86.75 115 PRO A CA 1
ATOM 844 C C . PRO A 1 115 ? -26.384 3.709 15.050 1.00 86.75 115 PRO A C 1
ATOM 846 O O . PRO A 1 115 ? -26.599 3.861 16.248 1.00 86.75 115 PRO A O 1
ATOM 849 N N . GLU A 1 116 ? -26.941 2.707 14.362 1.00 89.38 116 GLU A N 1
ATOM 850 C CA . GLU A 1 116 ? -27.838 1.734 14.995 1.00 89.38 116 GLU A CA 1
ATOM 851 C C . GLU A 1 116 ? -27.073 0.847 15.985 1.00 89.38 116 GLU A C 1
ATOM 853 O O . GLU A 1 116 ? -27.536 0.620 17.103 1.00 89.38 116 GLU A O 1
ATOM 858 N N . LEU A 1 117 ? -25.871 0.396 15.611 1.00 86.25 117 LEU A N 1
ATOM 859 C CA . LEU A 1 117 ? -24.980 -0.335 16.515 1.00 86.25 117 LEU A CA 1
ATOM 860 C C . LEU A 1 117 ? -24.598 0.515 17.734 1.00 86.25 117 LEU A C 1
ATOM 862 O O . LEU A 1 117 ? -24.595 -0.002 18.850 1.00 86.25 117 LEU A O 1
ATOM 866 N N . ALA A 1 118 ? -24.316 1.807 17.534 1.00 84.12 118 ALA A N 1
ATOM 867 C CA . ALA A 1 118 ? -24.027 2.733 18.625 1.00 84.12 118 ALA A CA 1
ATOM 868 C C . ALA A 1 118 ? -25.225 2.870 19.576 1.00 84.12 118 ALA A C 1
ATOM 870 O O . ALA A 1 118 ? -25.050 2.743 20.784 1.00 84.12 118 ALA A O 1
ATOM 871 N N . ASN A 1 119 ? -26.441 3.021 19.045 1.00 87.50 119 ASN A N 1
ATOM 872 C CA . ASN A 1 119 ? -27.656 3.101 19.858 1.00 87.50 119 ASN A CA 1
ATOM 873 C C . ASN A 1 119 ? -27.875 1.828 20.687 1.00 87.50 119 ASN A C 1
ATOM 875 O O . ASN A 1 119 ? -28.116 1.921 21.889 1.00 87.50 119 ASN A O 1
ATOM 879 N N . LYS A 1 120 ? -27.722 0.639 20.084 1.00 87.81 120 LYS A N 1
ATOM 880 C CA . LYS A 1 120 ? -27.838 -0.640 20.812 1.00 87.81 120 LYS A CA 1
ATOM 881 C C . LYS A 1 120 ? -26.755 -0.798 21.878 1.00 87.81 120 LYS A C 1
ATOM 883 O O . LYS A 1 120 ? -27.016 -1.356 22.941 1.00 87.81 120 LYS A O 1
ATOM 888 N N . ALA A 1 121 ? -25.548 -0.297 21.618 1.00 85.44 121 ALA A N 1
ATOM 889 C CA . ALA A 1 121 ? -24.478 -0.280 22.607 1.00 85.44 121 ALA A CA 1
ATOM 890 C C . ALA A 1 121 ? -24.806 0.659 23.781 1.00 85.44 121 ALA A C 1
ATOM 892 O O . ALA A 1 121 ? -24.654 0.250 24.930 1.00 85.44 121 ALA A O 1
ATOM 893 N N . THR A 1 122 ? -25.314 1.869 23.519 1.00 82.62 122 THR A N 1
ATOM 894 C CA . THR A 1 122 ? -25.777 2.802 24.563 1.00 82.62 122 THR A CA 1
ATOM 895 C C . THR A 1 122 ? -26.904 2.193 25.397 1.00 82.62 122 THR A C 1
ATOM 897 O O . THR A 1 122 ? -26.881 2.280 26.621 1.00 82.62 122 THR A O 1
ATOM 900 N N . GLU A 1 123 ? -27.854 1.513 24.761 1.00 86.94 123 GLU A N 1
ATOM 901 C CA . GLU A 1 123 ? -28.966 0.844 25.441 1.00 86.94 123 GLU A CA 1
ATOM 902 C C . GLU A 1 123 ? -28.488 -0.314 26.338 1.00 86.94 123 GLU A C 1
ATOM 904 O O . GLU A 1 123 ? -28.975 -0.482 27.457 1.00 86.94 123 GLU A O 1
ATOM 909 N N . GLY A 1 124 ? -27.475 -1.069 25.898 1.00 83.44 124 GLY A N 1
ATOM 910 C CA . GLY A 1 124 ? -26.812 -2.086 26.718 1.00 83.44 124 GLY A CA 1
ATOM 911 C C . GLY A 1 124 ? -26.027 -1.498 27.896 1.00 83.44 124 GLY A C 1
ATOM 912 O O . GLY A 1 124 ? -26.075 -2.047 28.996 1.00 83.44 124 GLY A O 1
ATOM 913 N N . ILE A 1 125 ? -25.348 -0.363 27.701 1.00 81.88 125 ILE A N 1
ATOM 914 C CA . ILE A 1 125 ? -24.655 0.357 28.784 1.00 81.88 125 ILE A CA 1
ATOM 915 C C . ILE A 1 125 ? -25.662 0.831 29.834 1.00 81.88 125 ILE A C 1
ATOM 917 O O . ILE A 1 125 ? -25.414 0.639 31.022 1.00 81.88 125 ILE A O 1
ATOM 921 N N . ASN A 1 126 ? -26.809 1.371 29.413 1.00 80.75 126 ASN A N 1
ATOM 922 C CA . ASN A 1 126 ? -27.871 1.787 30.331 1.00 80.75 126 ASN A CA 1
ATOM 923 C C . ASN A 1 126 ? -28.394 0.600 31.160 1.00 80.75 126 ASN A C 1
ATOM 925 O O . ASN A 1 126 ? -28.496 0.706 32.377 1.00 80.75 126 ASN A O 1
ATOM 929 N N . GLN A 1 127 ? -28.613 -0.568 30.544 1.00 82.88 127 GLN A N 1
ATOM 930 C CA . GLN A 1 127 ? -29.009 -1.781 31.280 1.00 82.88 127 GLN A CA 1
ATOM 931 C C . GLN A 1 127 ? -27.952 -2.243 32.295 1.00 82.88 127 GLN A C 1
ATOM 933 O O . GLN A 1 127 ? -28.291 -2.675 33.398 1.00 82.88 127 GLN A O 1
ATOM 938 N N . VAL A 1 128 ? -26.666 -2.158 31.945 1.00 80.69 128 VAL A N 1
ATOM 939 C CA . VAL A 1 128 ? -25.568 -2.499 32.864 1.00 80.69 128 VAL A CA 1
ATOM 940 C C . VAL A 1 128 ? -25.476 -1.485 34.006 1.00 80.69 128 VAL A C 1
ATOM 942 O O . VAL A 1 128 ? -25.250 -1.878 35.152 1.00 80.69 128 VAL A O 1
ATOM 945 N N . GLN A 1 129 ? -25.684 -0.199 33.719 1.00 74.88 129 GLN A N 1
ATOM 946 C CA . GLN A 1 129 ? -25.749 0.854 34.728 1.00 74.88 129 GLN A CA 1
ATOM 947 C C . GLN A 1 129 ? -26.906 0.604 35.705 1.00 74.88 129 GLN A C 1
ATOM 949 O O . GLN A 1 129 ? -26.686 0.656 36.914 1.00 74.88 129 GLN A O 1
ATOM 954 N N . ASP A 1 130 ? -28.094 0.258 35.209 1.00 79.44 130 ASP A N 1
ATOM 955 C CA . ASP A 1 130 ? -29.253 -0.072 36.046 1.00 79.44 130 ASP A CA 1
ATOM 956 C C . ASP A 1 130 ? -28.996 -1.307 36.925 1.00 79.44 130 ASP A C 1
ATOM 958 O O . ASP A 1 130 ? -29.362 -1.323 38.103 1.00 79.44 130 ASP A O 1
ATOM 962 N N . TRP A 1 131 ? -28.295 -2.318 36.399 1.00 79.00 131 TRP A N 1
ATOM 963 C CA . TRP A 1 131 ? -27.894 -3.497 37.174 1.00 79.00 131 TRP A CA 1
ATOM 964 C C . TRP A 1 131 ? -26.872 -3.166 38.276 1.00 79.00 131 TRP A C 1
ATOM 966 O O . TRP A 1 131 ? -27.017 -3.639 39.403 1.00 79.00 131 TRP A O 1
ATOM 976 N N . LEU A 1 132 ? -25.871 -2.327 37.984 1.00 74.44 132 LEU A N 1
ATOM 977 C CA . LEU A 1 132 ? -24.838 -1.898 38.944 1.00 74.44 132 LEU A CA 1
ATOM 978 C C . LEU A 1 132 ? -25.376 -0.964 40.037 1.00 74.44 132 LEU A C 1
ATOM 980 O O . LEU A 1 132 ? -24.854 -0.960 41.157 1.00 74.44 132 LEU A O 1
ATOM 984 N N . LYS A 1 133 ? -26.407 -0.175 39.716 1.00 72.19 133 LYS A N 1
ATOM 985 C CA . LYS A 1 133 ? -27.147 0.657 40.676 1.00 72.19 133 LYS A CA 1
ATOM 986 C C . LYS A 1 133 ? -28.063 -0.177 41.579 1.00 72.19 133 LYS A C 1
ATOM 988 O O . LYS A 1 133 ? -28.369 0.249 42.692 1.00 72.19 133 LYS A O 1
ATOM 993 N N . GLY A 1 134 ? -28.487 -1.356 41.120 1.00 68.75 134 GLY A N 1
ATOM 994 C CA . GLY A 1 134 ? -29.291 -2.298 41.894 1.00 68.75 134 GLY A CA 1
ATOM 995 C C . GLY A 1 134 ? -28.513 -3.024 43.012 1.00 68.75 134 GLY A C 1
ATOM 996 O O . GLY A 1 134 ? -27.277 -3.053 43.021 1.00 68.75 134 GLY A O 1
ATOM 997 N N . PRO A 1 135 ? -29.212 -3.656 43.977 1.00 60.03 135 PRO A N 1
ATOM 998 C CA . PRO A 1 135 ? -28.571 -4.478 45.007 1.00 60.03 135 PRO A CA 1
ATOM 999 C C . PRO A 1 135 ? -27.855 -5.683 44.365 1.00 60.03 135 PRO A C 1
ATOM 1001 O O . PRO A 1 135 ? -28.451 -6.301 43.478 1.00 60.03 135 PRO A O 1
ATOM 1004 N N . PRO A 1 136 ? -26.636 -6.088 44.798 1.00 52.53 136 PRO A N 1
ATOM 1005 C CA . PRO A 1 136 ? -25.932 -5.762 46.050 1.00 52.53 136 PRO A CA 1
ATOM 1006 C C . PRO A 1 136 ? -24.756 -4.759 45.926 1.00 52.53 136 PRO A C 1
ATOM 1008 O O . PRO A 1 136 ? -23.985 -4.635 46.877 1.00 52.53 136 PRO A O 1
ATOM 1011 N N . ILE A 1 137 ? -24.565 -4.094 44.777 1.00 66.25 137 ILE A N 1
ATOM 1012 C CA . ILE A 1 137 ? -23.310 -3.382 44.440 1.00 66.25 137 ILE A CA 1
ATOM 1013 C C . ILE A 1 137 ? -23.374 -1.851 44.676 1.00 66.25 137 ILE A C 1
ATOM 1015 O O . ILE A 1 137 ? -22.353 -1.275 45.044 1.00 66.25 137 ILE A O 1
ATOM 1019 N N . ASN A 1 138 ? -24.549 -1.206 44.566 1.00 65.44 138 ASN A N 1
ATOM 1020 C CA . ASN A 1 138 ? -24.847 0.167 45.045 1.00 65.44 138 ASN A CA 1
ATOM 1021 C C . ASN A 1 138 ? -23.758 1.243 44.769 1.00 65.44 138 ASN A C 1
ATOM 1023 O O . ASN A 1 138 ? -23.386 2.016 45.657 1.00 65.44 138 ASN A O 1
ATOM 1027 N N . LEU A 1 139 ? -23.229 1.311 43.543 1.00 66.62 139 LEU A N 1
ATOM 1028 C CA . LEU A 1 139 ? -22.194 2.294 43.177 1.00 66.62 139 LEU A CA 1
ATOM 1029 C C . LEU A 1 139 ? -22.748 3.726 43.063 1.00 66.62 139 LEU A C 1
ATOM 1031 O O . LEU A 1 139 ? -23.877 3.930 42.626 1.00 66.62 139 LEU A O 1
ATOM 1035 N N . GLN A 1 140 ? -21.927 4.718 43.435 1.00 66.12 140 GLN A N 1
ATOM 1036 C CA . GLN A 1 140 ? -22.229 6.154 43.319 1.00 66.12 140 GLN A CA 1
ATOM 1037 C C . GLN A 1 140 ? -22.235 6.603 41.846 1.00 66.12 140 GLN A C 1
ATOM 1039 O O . GLN A 1 140 ? -21.321 6.257 41.093 1.00 66.12 140 GLN A O 1
ATOM 1044 N N . ASP A 1 141 ? -23.241 7.399 41.461 1.00 67.44 141 ASP A N 1
ATOM 1045 C CA . ASP A 1 141 ? -23.487 7.877 40.087 1.00 67.44 141 ASP A CA 1
ATOM 1046 C C . ASP A 1 141 ? -22.247 8.512 39.430 1.00 67.44 141 ASP A C 1
ATOM 1048 O O . ASP A 1 141 ? -21.950 8.259 38.262 1.00 67.44 141 ASP A O 1
ATOM 1052 N N . GLU A 1 142 ? -21.460 9.243 40.218 1.00 65.81 142 GLU A N 1
ATOM 1053 C CA . GLU A 1 142 ? -20.294 10.011 39.770 1.00 65.81 142 GLU A CA 1
ATOM 1054 C C . GLU A 1 142 ? -19.163 9.136 39.198 1.00 65.81 142 GLU A C 1
ATOM 1056 O O . GLU A 1 142 ? -18.462 9.549 38.273 1.00 65.81 142 GLU A O 1
ATOM 1061 N N . GLN A 1 143 ? -18.961 7.910 39.699 1.00 67.06 143 GLN A N 1
ATOM 1062 C CA . GLN A 1 143 ? -17.933 7.012 39.145 1.00 67.06 143 GLN A CA 1
ATOM 1063 C C . GLN A 1 143 ? -18.376 6.374 37.826 1.00 67.06 143 GLN A C 1
ATOM 1065 O O . GLN A 1 143 ? -17.537 6.056 36.979 1.00 67.06 143 GLN A O 1
ATOM 1070 N N . ILE A 1 144 ? -19.686 6.208 37.639 1.00 70.38 144 ILE A N 1
ATOM 1071 C CA . ILE A 1 144 ? -20.251 5.619 36.427 1.00 70.38 144 ILE A CA 1
ATOM 1072 C C . ILE A 1 144 ? -20.255 6.656 35.297 1.00 70.38 144 ILE A C 1
ATOM 1074 O O . ILE A 1 144 ? -19.827 6.330 34.190 1.00 70.38 144 ILE A O 1
ATOM 1078 N N . GLU A 1 145 ? -20.646 7.904 35.573 1.00 73.44 145 GLU A N 1
ATOM 1079 C CA . GLU A 1 145 ? -20.619 8.992 34.579 1.00 73.44 145 GLU A CA 1
ATOM 1080 C C . GLU A 1 145 ? -19.205 9.252 34.043 1.00 73.44 145 GLU A C 1
ATOM 1082 O O . GLU A 1 145 ? -19.003 9.243 32.830 1.00 73.44 145 GLU A O 1
ATOM 1087 N N . ASN A 1 146 ? -18.195 9.344 34.917 1.00 78.12 146 ASN A N 1
ATOM 1088 C CA . ASN A 1 146 ? -16.800 9.526 34.490 1.00 78.12 146 ASN A CA 1
ATOM 1089 C C . ASN A 1 146 ? -16.292 8.372 33.597 1.00 78.12 146 ASN A C 1
ATOM 1091 O O . ASN A 1 146 ? -15.509 8.586 32.663 1.00 78.12 146 ASN A O 1
ATOM 1095 N N . GLY A 1 147 ? -16.734 7.138 33.868 1.00 77.12 147 GLY A N 1
ATOM 1096 C CA . GLY A 1 147 ? -16.420 5.972 33.042 1.00 77.12 147 GLY A CA 1
ATOM 1097 C C . GLY A 1 147 ? -17.082 6.040 31.663 1.00 77.12 147 GLY A C 1
ATOM 1098 O O . GLY A 1 147 ? -16.423 5.776 30.654 1.00 77.12 147 GLY A O 1
ATOM 1099 N N . ILE A 1 148 ? -18.354 6.443 31.611 1.00 79.12 148 ILE A N 1
ATOM 1100 C CA . ILE A 1 148 ? -19.116 6.603 30.364 1.00 79.12 148 ILE A CA 1
ATOM 1101 C C . ILE A 1 148 ? -18.525 7.728 29.510 1.00 79.12 148 ILE A C 1
ATOM 1103 O O . ILE A 1 148 ? -18.250 7.503 28.329 1.00 79.12 148 ILE A O 1
ATOM 1107 N N . ASP A 1 149 ? -18.234 8.888 30.096 1.00 82.56 149 ASP A N 1
ATOM 1108 C CA . ASP A 1 149 ? -17.632 10.018 29.382 1.00 82.56 149 ASP A CA 1
ATOM 1109 C C . ASP A 1 149 ? -16.257 9.661 28.814 1.00 82.56 149 ASP A C 1
ATOM 1111 O O . ASP A 1 149 ? -15.933 10.009 27.678 1.00 82.56 149 ASP A O 1
ATOM 1115 N N . THR A 1 150 ? -15.455 8.890 29.553 1.00 85.38 150 THR A N 1
ATOM 1116 C CA . THR A 1 150 ? -14.167 8.387 29.054 1.00 85.38 150 THR A CA 1
ATOM 1117 C C . THR A 1 150 ? -14.347 7.487 27.828 1.00 85.38 150 THR A C 1
ATOM 1119 O O . THR A 1 150 ? -13.561 7.568 26.879 1.00 85.38 150 THR A O 1
ATOM 1122 N N . ILE A 1 151 ? -15.381 6.640 27.812 1.00 82.38 151 ILE A N 1
ATOM 1123 C CA . ILE A 1 151 ? -15.686 5.759 26.677 1.00 82.38 151 ILE A CA 1
ATOM 1124 C C . ILE A 1 151 ? -16.177 6.580 25.481 1.00 82.38 151 ILE A C 1
ATOM 1126 O O . ILE A 1 151 ? -15.674 6.391 24.372 1.00 82.38 151 ILE A O 1
ATOM 1130 N N . ILE A 1 152 ? -17.096 7.524 25.696 1.00 83.38 152 ILE A N 1
ATOM 1131 C CA . ILE A 1 152 ? -17.606 8.419 24.649 1.00 83.38 152 ILE A CA 1
ATOM 1132 C C . ILE A 1 152 ? -16.456 9.224 24.031 1.00 83.38 152 ILE A C 1
ATOM 1134 O O . ILE A 1 152 ? -16.329 9.272 22.805 1.00 83.38 152 ILE A O 1
ATOM 1138 N N . ASN A 1 153 ? -15.574 9.787 24.858 1.00 88.62 153 ASN A N 1
ATOM 1139 C CA . ASN A 1 153 ? -14.407 10.536 24.396 1.00 88.62 153 ASN A CA 1
ATOM 1140 C C . ASN A 1 153 ? -13.441 9.654 23.595 1.00 88.62 153 ASN A C 1
ATOM 1142 O O . ASN A 1 153 ? -12.995 10.065 22.526 1.00 88.62 153 ASN A O 1
ATOM 1146 N N . LYS A 1 154 ? -13.178 8.413 24.029 1.00 86.50 154 LYS A N 1
ATOM 1147 C CA . LYS A 1 154 ? -12.358 7.454 23.262 1.00 86.50 154 LYS A CA 1
ATOM 1148 C C . LYS A 1 154 ? -12.980 7.085 21.915 1.00 86.50 154 LYS A C 1
ATOM 1150 O O . LYS A 1 154 ? -12.251 6.907 20.937 1.00 86.50 154 LYS A O 1
ATOM 1155 N N . VAL A 1 155 ? -14.305 6.957 21.841 1.00 86.00 155 VAL A N 1
ATOM 1156 C CA . VAL A 1 155 ? -15.010 6.683 20.579 1.00 86.00 155 VAL A CA 1
ATOM 1157 C C . VAL A 1 155 ? -14.911 7.885 19.640 1.00 86.00 155 VAL A C 1
ATOM 1159 O O . VAL A 1 155 ? -14.592 7.705 18.464 1.00 86.00 155 VAL A O 1
ATOM 1162 N N . GLN A 1 156 ? -15.100 9.106 20.147 1.00 87.31 156 GLN A N 1
ATOM 1163 C CA . GLN A 1 156 ? -14.919 10.332 19.362 1.00 87.31 156 GLN A CA 1
ATOM 1164 C C . GLN A 1 156 ? -13.472 10.500 18.881 1.00 87.31 156 GLN A C 1
ATOM 1166 O O . GLN A 1 156 ? -13.240 10.822 17.715 1.00 87.31 156 GLN A O 1
ATOM 1171 N N . GLU A 1 157 ? -12.489 10.221 19.738 1.00 91.00 157 GLU A N 1
ATOM 1172 C CA . GLU A 1 157 ? -11.069 10.256 19.382 1.00 91.00 157 GLU A CA 1
ATOM 1173 C C . GLU A 1 157 ? -10.727 9.191 18.335 1.00 91.00 157 GLU A C 1
ATOM 1175 O O . GLU A 1 157 ? -9.996 9.469 17.386 1.00 91.00 157 GLU A O 1
ATOM 1180 N N . SER A 1 158 ? -11.310 7.994 18.436 1.00 88.44 158 SER A N 1
ATOM 1181 C CA . SER A 1 158 ? -11.154 6.943 17.425 1.00 88.44 158 SER A CA 1
ATOM 1182 C C . SER A 1 158 ? -11.768 7.361 16.089 1.00 88.44 158 SER A C 1
ATOM 1184 O O . SER A 1 158 ? -11.137 7.189 15.049 1.00 88.44 158 SER A O 1
ATOM 1186 N N . ALA A 1 159 ? -12.955 7.974 16.096 1.00 85.88 159 ALA A N 1
ATOM 1187 C CA . ALA A 1 159 ? -13.588 8.509 14.891 1.00 85.88 159 ALA A CA 1
ATOM 1188 C C . ALA A 1 159 ? -12.739 9.623 14.253 1.00 85.88 159 ALA A C 1
ATOM 1190 O O . ALA A 1 159 ? -12.529 9.624 13.039 1.00 85.88 159 ALA A O 1
ATOM 1191 N N . SER A 1 160 ? -12.182 10.521 15.069 1.00 87.50 160 SER A N 1
ATOM 1192 C CA . SER A 1 160 ? -11.238 11.556 14.633 1.00 87.50 160 SER A CA 1
ATOM 1193 C C . SER A 1 160 ? -9.927 10.963 14.104 1.00 87.50 160 SER A C 1
ATOM 1195 O O . SER A 1 160 ? -9.405 11.414 13.088 1.00 87.50 160 SER A O 1
ATOM 1197 N N . THR A 1 161 ? -9.410 9.904 14.727 1.00 88.06 161 THR A N 1
ATOM 1198 C CA . THR A 1 161 ? -8.219 9.170 14.270 1.00 88.06 161 THR A CA 1
ATOM 1199 C C . THR A 1 161 ? -8.474 8.471 12.941 1.00 88.06 161 THR A C 1
ATOM 1201 O O . THR A 1 161 ? -7.610 8.461 12.074 1.00 88.06 161 THR A O 1
ATOM 1204 N N . ILE A 1 162 ? -9.670 7.923 12.732 1.00 85.06 162 ILE A N 1
ATOM 1205 C CA . ILE A 1 162 ? -10.066 7.344 11.446 1.00 85.06 162 ILE A CA 1
ATOM 1206 C C . ILE A 1 162 ? -10.173 8.450 10.390 1.00 85.06 162 ILE A C 1
ATOM 1208 O O . ILE A 1 162 ? -9.607 8.313 9.307 1.00 85.06 162 ILE A O 1
ATOM 1212 N N . ALA A 1 163 ? -10.831 9.568 10.707 1.00 85.81 163 ALA A N 1
ATOM 1213 C CA . ALA A 1 163 ? -10.968 10.704 9.798 1.00 85.81 163 ALA A CA 1
ATOM 1214 C C . ALA A 1 163 ? -9.605 11.315 9.433 1.00 85.81 163 ALA A C 1
ATOM 1216 O O . ALA A 1 163 ? -9.301 11.502 8.258 1.00 85.81 163 ALA A O 1
ATOM 1217 N N . SER A 1 164 ? -8.746 11.568 10.420 1.00 83.25 164 SER A N 1
ATOM 1218 C CA . SER A 1 164 ? -7.365 12.015 10.204 1.00 83.25 164 SER A CA 1
ATOM 1219 C C . SER A 1 164 ? -6.532 10.954 9.491 1.00 83.25 164 SER A C 1
ATOM 1221 O O . SER A 1 164 ? -5.765 11.296 8.600 1.00 83.25 164 SER A O 1
ATOM 1223 N N . GLY A 1 165 ? -6.741 9.671 9.780 1.00 81.69 165 GLY A N 1
ATOM 1224 C CA . GLY A 1 165 ? -6.149 8.544 9.067 1.00 81.69 165 GLY A CA 1
ATOM 1225 C C . GLY A 1 165 ? -6.473 8.544 7.574 1.00 81.69 165 GLY A C 1
ATOM 1226 O O . GLY A 1 165 ? -5.609 8.183 6.781 1.00 81.69 165 GLY A O 1
ATOM 1227 N N . VAL A 1 166 ? -7.650 9.033 7.161 1.00 80.31 166 VAL A N 1
ATOM 1228 C CA . VAL A 1 166 ? -7.954 9.278 5.739 1.00 80.31 166 VAL A CA 1
ATOM 1229 C C . VAL A 1 166 ? -7.036 10.364 5.172 1.00 80.31 166 VAL A C 1
ATOM 1231 O O . VAL A 1 166 ? -6.426 10.151 4.127 1.00 80.31 166 VAL A O 1
ATOM 1234 N N . PHE A 1 167 ? -6.858 11.492 5.865 1.00 79.81 167 PHE A N 1
ATOM 1235 C CA . PHE A 1 167 ? -5.971 12.578 5.416 1.00 79.81 167 PHE A CA 1
ATOM 1236 C C . PHE A 1 167 ? -4.486 12.175 5.387 1.00 79.81 167 PHE A C 1
ATOM 1238 O O . PHE A 1 167 ? -3.781 12.475 4.424 1.00 79.81 167 PHE A O 1
ATOM 1245 N N . THR A 1 168 ? -4.000 11.446 6.391 1.00 78.94 168 THR A N 1
ATOM 1246 C CA . THR A 1 168 ? -2.632 10.892 6.418 1.00 78.94 168 THR A CA 1
AT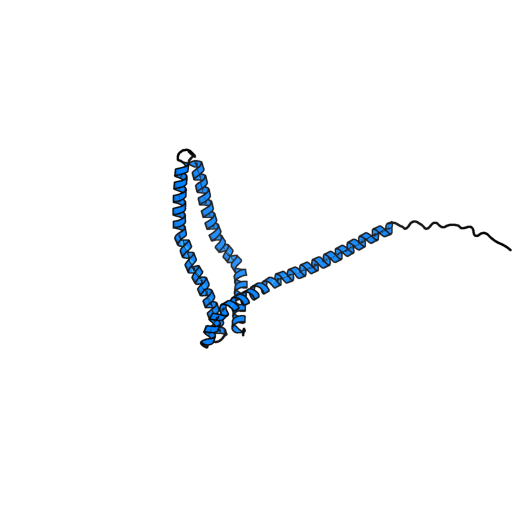OM 1247 C C . THR A 1 168 ? -2.467 9.756 5.401 1.00 78.94 168 THR A C 1
ATOM 1249 O O . THR A 1 168 ? -1.395 9.544 4.826 1.00 78.94 168 THR A O 1
ATOM 1252 N N . GLY A 1 169 ? -3.556 9.041 5.125 1.00 73.56 169 GLY A N 1
ATOM 1253 C CA . GLY A 1 169 ? -3.663 8.085 4.035 1.00 73.56 169 GLY A CA 1
ATOM 1254 C C . GLY A 1 169 ? -3.459 8.757 2.683 1.00 73.56 169 GLY A C 1
ATOM 1255 O O . GLY A 1 169 ? -2.733 8.211 1.862 1.00 73.56 169 GLY A O 1
ATOM 1256 N N . VAL A 1 170 ? -3.990 9.966 2.469 1.00 73.62 170 VAL A N 1
ATOM 1257 C CA . VAL A 1 170 ? -3.783 10.743 1.230 1.00 73.62 170 VAL A CA 1
ATOM 1258 C C . VAL A 1 170 ? -2.307 11.101 1.014 1.00 73.62 170 VAL A C 1
ATOM 1260 O O . VAL A 1 170 ? -1.824 11.013 -0.115 1.00 73.62 170 VAL A O 1
ATOM 1263 N N . SER A 1 171 ? -1.553 11.454 2.060 1.00 76.00 171 SER A N 1
ATOM 1264 C CA . SER A 1 171 ? -0.121 11.766 1.912 1.00 76.00 171 SER A CA 1
ATOM 1265 C C . SER A 1 171 ? 0.728 10.514 1.658 1.00 76.00 171 SER A C 1
ATOM 1267 O O . SER A 1 171 ? 1.566 10.504 0.753 1.00 76.00 171 SER A O 1
ATOM 1269 N N . THR A 1 172 ? 0.463 9.420 2.378 1.00 80.50 172 THR A N 1
ATOM 1270 C CA . THR A 1 172 ? 1.121 8.116 2.148 1.00 80.50 172 THR A CA 1
ATOM 1271 C C . THR A 1 172 ? 0.722 7.511 0.798 1.00 80.50 172 THR A C 1
ATOM 1273 O O . THR A 1 172 ? 1.522 6.824 0.150 1.00 80.50 172 THR A O 1
ATOM 1276 N N . ALA A 1 173 ? -0.485 7.826 0.319 1.00 80.69 173 ALA A N 1
ATOM 1277 C CA . ALA A 1 173 ? -0.976 7.395 -0.978 1.00 80.69 173 ALA A CA 1
ATOM 1278 C C . ALA A 1 173 ? -0.090 7.890 -2.118 1.00 80.69 173 ALA A C 1
ATOM 1280 O O . ALA A 1 173 ? -0.014 7.195 -3.115 1.00 80.69 173 ALA A O 1
ATOM 1281 N N . GLY A 1 174 ? 0.651 8.996 -1.990 1.00 83.38 174 GLY A N 1
ATOM 1282 C CA . GLY A 1 174 ? 1.561 9.449 -3.051 1.00 83.38 174 GLY A CA 1
ATOM 1283 C C . GLY A 1 174 ? 2.567 8.373 -3.488 1.00 83.38 174 GLY A C 1
ATOM 1284 O O . GLY A 1 174 ? 2.681 8.069 -4.675 1.00 83.38 174 GLY A O 1
ATOM 1285 N N . SER A 1 175 ? 3.240 7.727 -2.531 1.00 82.19 175 SER A N 1
ATOM 1286 C CA . SER A 1 175 ? 4.190 6.636 -2.818 1.00 82.19 175 SER A CA 1
ATOM 1287 C C . SER A 1 175 ? 3.486 5.385 -3.361 1.00 82.19 175 SER A C 1
ATOM 1289 O O . SER A 1 175 ? 3.946 4.751 -4.317 1.00 82.19 175 SER A O 1
ATOM 1291 N N . LEU A 1 176 ? 2.320 5.057 -2.794 1.00 86.56 176 LEU A N 1
ATOM 1292 C CA . LEU A 1 176 ? 1.501 3.938 -3.256 1.00 86.56 176 LEU A CA 1
ATOM 1293 C C . LEU A 1 176 ? 0.969 4.166 -4.668 1.00 86.56 176 LEU A C 1
ATOM 1295 O O . LEU A 1 176 ? 0.954 3.226 -5.443 1.00 86.56 176 LEU A O 1
ATOM 1299 N N . LEU A 1 177 ? 0.586 5.386 -5.032 1.00 88.12 177 LEU A N 1
ATOM 1300 C CA . LEU A 1 177 ? 0.097 5.748 -6.359 1.00 88.12 177 LEU A CA 1
ATOM 1301 C C . LEU A 1 177 ? 1.205 5.635 -7.400 1.00 88.12 177 LEU A C 1
ATOM 1303 O O . LEU A 1 177 ? 0.951 5.127 -8.486 1.00 88.12 177 LEU A O 1
ATOM 1307 N N . VAL A 1 178 ? 2.436 6.039 -7.070 1.00 89.62 178 VAL A N 1
ATOM 1308 C CA . VAL A 1 178 ? 3.591 5.814 -7.953 1.00 89.62 178 VAL A CA 1
ATOM 1309 C C . VAL A 1 178 ? 3.834 4.316 -8.135 1.00 89.62 178 VAL A C 1
ATOM 1311 O O . VAL A 1 178 ? 3.955 3.843 -9.265 1.00 89.62 178 VAL A O 1
ATOM 1314 N N . THR A 1 179 ? 3.845 3.554 -7.039 1.00 89.94 179 THR A N 1
ATOM 1315 C CA . THR A 1 179 ? 4.052 2.096 -7.073 1.00 89.94 179 THR A CA 1
ATOM 1316 C C . THR A 1 179 ? 2.937 1.391 -7.847 1.00 89.94 179 THR A C 1
ATOM 1318 O O . THR A 1 179 ? 3.206 0.565 -8.712 1.00 89.94 179 THR A O 1
ATOM 1321 N N . MET A 1 180 ? 1.683 1.747 -7.583 1.00 89.00 180 MET A N 1
ATOM 1322 C CA . MET A 1 180 ? 0.495 1.200 -8.230 1.00 89.00 180 MET A CA 1
ATOM 1323 C C . MET A 1 180 ? 0.456 1.607 -9.702 1.00 89.00 180 MET A C 1
ATOM 1325 O O . MET A 1 180 ? 0.196 0.764 -10.545 1.00 89.00 180 MET A O 1
ATOM 1329 N N . GLY A 1 181 ? 0.809 2.848 -10.038 1.00 90.88 181 GLY A N 1
ATOM 1330 C CA . GLY A 1 181 ? 0.988 3.298 -11.416 1.00 90.88 181 GLY A CA 1
ATOM 1331 C C . GLY A 1 181 ? 2.019 2.450 -12.161 1.00 90.88 181 GLY A C 1
ATOM 1332 O O . GLY A 1 181 ? 1.731 1.973 -13.257 1.00 90.88 181 GLY A O 1
ATOM 1333 N N . LEU A 1 182 ? 3.173 2.172 -11.540 1.00 93.62 182 LEU A N 1
ATOM 1334 C CA . LEU A 1 182 ? 4.160 1.232 -12.082 1.00 93.62 182 LEU A CA 1
ATOM 1335 C C . LEU A 1 182 ? 3.561 -0.164 -12.281 1.00 93.62 182 LEU A C 1
ATOM 1337 O O . LEU A 1 182 ? 3.686 -0.716 -13.370 1.00 93.62 182 LEU A O 1
ATOM 1341 N N . VAL A 1 183 ? 2.889 -0.727 -11.271 1.00 92.94 183 VAL A N 1
ATOM 1342 C CA . VAL A 1 183 ? 2.239 -2.047 -11.366 1.00 92.94 183 VAL A CA 1
ATOM 1343 C C . VAL A 1 183 ? 1.241 -2.081 -12.520 1.00 92.94 183 VAL A C 1
ATOM 1345 O O . VAL A 1 183 ? 1.259 -3.024 -13.304 1.00 92.94 183 VAL A O 1
ATOM 1348 N N . LEU A 1 184 ? 0.391 -1.063 -12.653 1.00 90.12 184 LEU A N 1
ATOM 1349 C CA . LEU A 1 184 ? -0.629 -0.969 -13.697 1.00 90.12 184 LEU A CA 1
ATOM 1350 C C . LEU A 1 184 ? 0.001 -0.884 -15.091 1.00 90.12 184 LEU A C 1
ATOM 1352 O O . LEU A 1 184 ? -0.411 -1.614 -15.993 1.00 90.12 184 LEU A O 1
ATOM 1356 N N . VAL A 1 185 ? 1.025 -0.043 -15.260 1.00 90.75 185 VAL A N 1
ATOM 1357 C CA . VAL A 1 185 ? 1.755 0.098 -16.528 1.00 90.75 185 VAL A CA 1
ATOM 1358 C C . VAL A 1 185 ? 2.473 -1.203 -16.887 1.00 90.75 185 VAL A C 1
ATOM 1360 O O . VAL A 1 185 ? 2.336 -1.685 -18.010 1.00 90.75 185 VAL A O 1
ATOM 1363 N N . LEU A 1 186 ? 3.185 -1.817 -15.940 1.00 91.69 186 LEU A N 1
ATOM 1364 C CA . LEU A 1 186 ? 3.869 -3.096 -16.150 1.00 91.69 186 LEU A CA 1
ATOM 1365 C C . LEU A 1 186 ? 2.882 -4.224 -16.457 1.00 91.69 186 LEU A C 1
ATOM 1367 O O . LEU A 1 186 ? 3.122 -5.005 -17.368 1.00 91.69 186 LEU A O 1
ATOM 1371 N N . THR A 1 187 ? 1.749 -4.279 -15.758 1.00 88.19 187 THR A N 1
ATOM 1372 C CA . THR A 1 187 ? 0.675 -5.247 -16.024 1.00 88.19 187 THR A CA 1
ATOM 1373 C C . THR A 1 187 ? 0.143 -5.071 -17.441 1.00 88.19 187 THR A C 1
ATOM 1375 O O . THR A 1 187 ? -0.017 -6.049 -18.165 1.00 88.19 187 THR A O 1
ATOM 1378 N N . PHE A 1 188 ? -0.099 -3.828 -17.868 1.00 87.62 188 PHE A N 1
ATOM 1379 C CA . PHE A 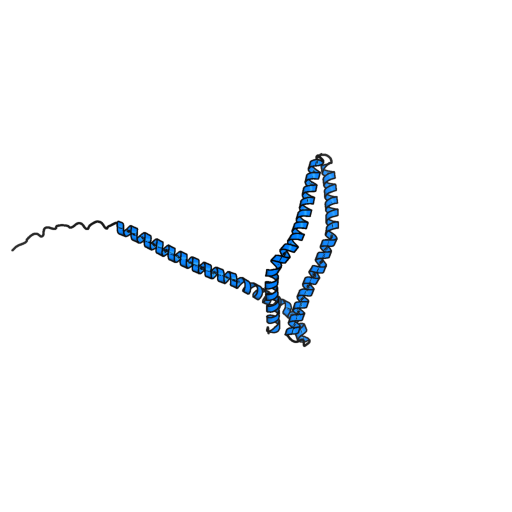1 188 ? -0.529 -3.538 -19.231 1.00 87.62 188 PHE A CA 1
ATOM 1380 C C . PHE A 1 188 ? 0.490 -4.033 -20.264 1.00 87.62 188 PHE A C 1
ATOM 1382 O O . PHE A 1 188 ? 0.097 -4.727 -21.200 1.00 87.62 188 PHE A O 1
ATOM 1389 N N . PHE A 1 189 ? 1.780 -3.731 -20.082 1.00 86.62 189 PHE A N 1
ATOM 1390 C CA . PHE A 1 189 ? 2.835 -4.205 -20.982 1.00 86.62 189 PHE A CA 1
ATOM 1391 C C . PHE A 1 189 ? 2.960 -5.731 -20.970 1.00 86.62 189 PHE A C 1
ATOM 1393 O O . PHE A 1 189 ? 3.017 -6.335 -22.033 1.00 86.62 189 PHE A O 1
ATOM 1400 N N . PHE A 1 190 ? 2.904 -6.382 -19.808 1.00 87.19 190 PHE A N 1
ATOM 1401 C CA . PHE A 1 190 ? 2.951 -7.843 -19.716 1.00 87.19 190 PHE A CA 1
ATOM 1402 C C . PHE A 1 190 ? 1.733 -8.525 -20.337 1.00 87.19 190 PHE A C 1
ATOM 1404 O O . PHE A 1 190 ? 1.885 -9.574 -20.948 1.00 87.19 190 PHE A O 1
ATOM 1411 N N . ILE A 1 191 ? 0.534 -7.947 -20.252 1.00 85.25 191 ILE A N 1
ATOM 1412 C CA . ILE A 1 191 ? -0.649 -8.500 -20.928 1.00 85.25 191 ILE A CA 1
ATOM 1413 C C . ILE A 1 191 ? -0.603 -8.219 -22.432 1.00 85.25 191 ILE A C 1
ATOM 1415 O O . ILE A 1 191 ? -1.060 -9.041 -23.229 1.00 85.25 191 ILE A O 1
ATOM 1419 N N . LYS A 1 192 ? -0.113 -7.045 -22.839 1.00 79.94 192 LYS A N 1
ATOM 1420 C CA . LYS A 1 192 ? -0.032 -6.640 -24.245 1.00 79.94 192 LYS A CA 1
ATOM 1421 C C . LYS A 1 192 ? 1.041 -7.434 -24.996 1.00 79.94 192 LYS A C 1
ATOM 1423 O O . LYS A 1 192 ? 0.723 -7.993 -26.043 1.00 79.94 192 LYS A O 1
ATOM 1428 N N . ASP A 1 193 ? 2.257 -7.453 -24.460 1.00 78.94 193 ASP A N 1
ATOM 1429 C CA . ASP A 1 193 ? 3.463 -8.023 -25.073 1.00 78.94 193 ASP A CA 1
ATOM 1430 C C . ASP A 1 193 ? 3.764 -9.445 -24.562 1.00 78.94 193 ASP A C 1
ATOM 1432 O O . ASP A 1 193 ? 4.665 -10.114 -25.067 1.00 78.94 193 ASP A O 1
ATOM 1436 N N . GLY A 1 194 ? 3.010 -9.924 -23.569 1.00 67.69 194 GLY A N 1
ATOM 1437 C CA . GLY A 1 194 ? 2.994 -11.331 -23.181 1.00 67.69 194 GLY A CA 1
ATOM 1438 C C . GLY A 1 194 ? 2.347 -12.213 -24.255 1.00 67.69 194 GLY A C 1
ATOM 1439 O O . GLY A 1 194 ? 1.575 -11.710 -25.079 1.00 67.69 194 GLY A O 1
ATOM 1440 N N . PRO A 1 195 ? 2.671 -13.519 -24.245 1.00 52.25 195 PRO A N 1
ATOM 1441 C CA . PRO A 1 195 ? 2.418 -14.449 -25.347 1.00 52.25 195 PRO A CA 1
ATOM 1442 C C . PRO A 1 195 ? 0.957 -14.539 -25.826 1.00 52.25 195 PRO A C 1
ATOM 1444 O O . PRO A 1 195 ? 0.004 -14.231 -25.063 1.00 52.25 195 PRO A O 1
#

Secondary structure (DSSP, 8-state):
-----------PPPPP-THHHHHHHHHHHHHHHHHHHHHHHHHHHHHHHHHHHHHHHHHHHHHHHHHHHHHHHHHHHHHTT--HHHHHHHHHHHHHHHHHHHHHHHHHHHHHHHHHHHHHHHHHHHHHHHHHHSTTT---HHHHHHHHHHHHHHHHHHHHHHHHHHHHHHHHHHHHHHHHHHHHHHHHHHHHH--

Foldseek 3Di:
DDDDDDDDPPPDPPDPDCVVVVVVVVVVVVVVVVVVVVVVVVVVVVVVVVVVVCLVVVLLVLLVVVLVVLQVQLVVCVVVVDAQLVSLVVSLVVVVCVVVVVCVVPVVVCVVCVVVVVVVVVVVLVVVVVVCCDPPNNDDPVVSVVVVVVVVVVVVVVVVVVVVVVVVCVVVVVSVVVSVVSSSVSNSCCSRVPD

pLDDT: mean 81.0, std 11.48, range [47.72, 96.25]